Protein AF-0000000086186899 (afdb_homodimer)

Sequence (308 aa):
MRVHIGGDHAAYEMQRALVDWLAQQGHEVIDHGPKEYDEQDDYPVYVLRAAEGVAGDPGSLGIVLGGSGNGEQIAANKVKGIRAALCYTDELAQLAREHNDAQVISIGARFNTVDQAKAIVETFLNTPFSGIERHSRRVAMVTAYEQEGTLPTAMRVHIGGDHAAYEMQRALVDWLAQQGHEVIDHGPKEYDEQDDYPVYVLRAAEGVAGDPGSLGIVLGGSGNGEQIAANKVKGIRAALCYTDELAQLAREHNDAQVISIGARFNTVDQAKAIVETFLNTPFSGIERHSRRVAMVTAYEQEGTLPTA

InterPro domains:
  IPR003500 Sugar-phosphate isomerase, RpiB/LacA/LacB family [PF02502] (3-141)
  IPR003500 Sugar-phosphate isomerase, RpiB/LacA/LacB family [PIRSF005384] (1-148)
  IPR003500 Sugar-phosphate isomerase, RpiB/LacA/LacB family [PTHR30345] (2-131)
  IPR003500 Sugar-phosphate isomerase, RpiB/LacA/LacB family [TIGR00689] (3-148)
  IPR011860 Ribose 5-phosphate isomerase B, Actinobacteria-type [TIGR02133] (1-147)
  IPR036569 Sugar-phosphate isomerase, RpiB/LacA/LacB superfamily [G3DSA:3.40.1400.10] (1-154)
  IPR036569 Sugar-phosphate isomerase, RpiB/LacA/LacB superfamily [SSF89623] (1-151)

Nearest PDB structures (foldseek):
  2bes-assembly2_C  TM=9.730E-01  e=7.869E-22  Mycobacterium tuberculosis H37Rv
  3k7p-assembly1_A  TM=9.332E-01  e=1.035E-15  Trypanosoma cruzi strain CL Brener
  6fxs-assembly1_A  TM=9.306E-01  e=1.502E-15  Trypanosoma brucei brucei TREU927
  3k7o-assembly1_B-2  TM=9.364E-01  e=3.581E-15  Trypanosoma cruzi strain CL Brener
  6fxw-assembly1_A  TM=9.308E-01  e=2.972E-15  Leishmania infantum

Structure (mmCIF, N/CA/C/O backbone):
data_AF-0000000086186899-model_v1
#
loop_
_entity.id
_entity.type
_entity.pdbx_description
1 polymer 'Ribose-5-phosphate isomerase B'
#
loop_
_atom_site.group_PDB
_atom_site.id
_atom_site.type_symbol
_atom_site.label_atom_id
_atom_site.label_alt_id
_atom_site.label_comp_id
_atom_site.label_asym_id
_atom_site.label_entity_id
_atom_site.label_seq_id
_atom_site.pdbx_PDB_ins_code
_atom_site.Cartn_x
_atom_site.Cartn_y
_atom_site.Cartn_z
_atom_site.occupancy
_atom_site.B_iso_or_equiv
_atom_site.auth_seq_id
_atom_site.auth_comp_id
_atom_site.auth_asym_id
_atom_site.auth_atom_id
_atom_site.pdbx_PDB_model_num
ATOM 1 N N . MET A 1 1 ? 14.609 -17.312 -10.242 1 96.06 1 MET A N 1
ATOM 2 C CA . MET A 1 1 ? 14.398 -17.297 -8.797 1 96.06 1 MET A CA 1
ATOM 3 C C . MET A 1 1 ? 13.008 -17.828 -8.445 1 96.06 1 MET A C 1
ATOM 5 O O . MET A 1 1 ? 12.219 -18.141 -9.336 1 96.06 1 MET A O 1
ATOM 9 N N . ARG A 1 2 ? 12.68 -17.922 -7.172 1 98.75 2 ARG A N 1
ATOM 10 C CA . ARG A 1 2 ? 11.344 -18.344 -6.746 1 98.75 2 ARG A CA 1
ATOM 11 C C . ARG A 1 2 ? 10.422 -17.141 -6.594 1 98.75 2 ARG A C 1
ATOM 13 O O . ARG A 1 2 ? 10.836 -16.094 -6.07 1 98.75 2 ARG A O 1
ATOM 20 N N . VAL A 1 3 ? 9.211 -17.266 -7.109 1 98.94 3 VAL A N 1
ATOM 21 C CA . VAL A 1 3 ? 8.234 -16.188 -7.09 1 98.94 3 VAL A CA 1
ATOM 22 C C . VAL A 1 3 ? 6.898 -16.719 -6.559 1 98.94 3 VAL A C 1
ATOM 24 O O . VAL A 1 3 ? 6.324 -17.656 -7.121 1 98.94 3 VAL A O 1
ATOM 27 N N . HIS A 1 4 ? 6.438 -16.203 -5.461 1 98.94 4 HIS A N 1
ATOM 28 C CA . HIS A 1 4 ? 5.102 -16.484 -4.945 1 98.94 4 HIS A CA 1
ATOM 29 C C . HIS A 1 4 ? 4.07 -15.539 -5.555 1 98.94 4 HIS A C 1
ATOM 31 O O . HIS A 1 4 ? 4.285 -14.328 -5.609 1 98.94 4 HIS A O 1
ATOM 37 N N . ILE A 1 5 ? 2.943 -16.109 -6.047 1 98.94 5 ILE A N 1
ATOM 38 C CA . ILE A 1 5 ? 1.942 -15.273 -6.703 1 98.94 5 ILE A CA 1
ATOM 39 C C . ILE A 1 5 ? 0.555 -15.617 -6.168 1 98.94 5 ILE A C 1
ATOM 41 O O . ILE A 1 5 ? 0.243 -16.781 -5.934 1 98.94 5 ILE A O 1
ATOM 45 N N . GLY A 1 6 ? -0.236 -14.648 -5.785 1 98.75 6 GLY A N 1
ATOM 46 C CA . GLY A 1 6 ? -1.605 -14.828 -5.328 1 98.75 6 GLY A CA 1
ATOM 47 C C . GLY A 1 6 ? -2.535 -13.719 -5.785 1 98.75 6 GLY A C 1
ATOM 48 O O . GLY A 1 6 ? -2.125 -12.562 -5.883 1 98.75 6 GLY A O 1
ATOM 49 N N . GLY A 1 7 ? -3.811 -13.969 -6.059 1 98.19 7 GLY A N 1
ATOM 50 C CA . GLY A 1 7 ? -4.867 -13.055 -6.469 1 98.19 7 GLY A CA 1
ATOM 51 C C . GLY A 1 7 ? -6.227 -13.719 -6.559 1 98.19 7 GLY A C 1
ATOM 52 O O . GLY A 1 7 ? -6.328 -14.945 -6.551 1 98.19 7 GLY A O 1
ATOM 53 N N . ASP A 1 8 ? -7.184 -12.898 -6.637 1 97.19 8 ASP A N 1
ATOM 54 C CA . ASP A 1 8 ? -8.539 -13.453 -6.656 1 97.19 8 ASP A CA 1
ATOM 55 C C . ASP A 1 8 ? -9.141 -13.367 -8.055 1 97.19 8 ASP A C 1
ATOM 57 O O . ASP A 1 8 ? -8.414 -13.289 -9.047 1 97.19 8 ASP A O 1
ATOM 61 N N . HIS A 1 9 ? -10.453 -13.461 -8.172 1 98.12 9 HIS A N 1
ATOM 62 C CA . HIS A 1 9 ? -11.211 -13.523 -9.414 1 98.12 9 HIS A CA 1
ATOM 63 C C . HIS A 1 9 ? -10.984 -12.273 -10.266 1 98.12 9 HIS A C 1
ATOM 65 O O . HIS A 1 9 ? -11.008 -12.344 -11.492 1 98.12 9 HIS A O 1
ATOM 71 N N . ALA A 1 10 ? -10.805 -11.211 -9.602 1 97.94 10 ALA A N 1
ATOM 72 C CA . ALA A 1 10 ? -10.688 -9.953 -10.328 1 97.94 10 ALA A CA 1
ATOM 73 C C . ALA A 1 10 ? -9.445 -9.938 -11.211 1 97.94 10 ALA A C 1
ATOM 75 O O . ALA A 1 10 ? -9.375 -9.203 -12.195 1 97.94 10 ALA A O 1
ATOM 76 N N . ALA A 1 11 ? -8.438 -10.773 -10.836 1 98.56 11 ALA A N 1
ATOM 77 C CA . ALA A 1 11 ? -7.188 -10.797 -11.586 1 98.56 11 ALA A CA 1
ATOM 78 C C . ALA A 1 11 ? -6.875 -12.203 -12.078 1 98.56 11 ALA A C 1
ATOM 80 O O . ALA A 1 11 ? -5.711 -12.539 -12.32 1 98.56 11 ALA A O 1
ATOM 81 N N . TYR A 1 12 ? -7.875 -13.039 -12.172 1 98.56 12 TYR A N 1
ATOM 82 C CA . TYR A 1 12 ? -7.684 -14.453 -12.445 1 98.56 12 TYR A CA 1
ATOM 83 C C . TYR A 1 12 ? -6.934 -14.656 -13.758 1 98.56 12 TYR A C 1
ATOM 85 O O . TYR A 1 12 ? -5.922 -15.359 -13.805 1 98.56 12 TYR A O 1
ATOM 93 N N . GLU A 1 13 ? -7.379 -14.047 -14.828 1 98.25 13 GLU A N 1
ATOM 94 C CA . GLU A 1 13 ? -6.754 -14.219 -16.141 1 98.25 13 GLU A CA 1
ATOM 95 C C . GLU A 1 13 ? -5.324 -13.695 -16.141 1 98.25 13 GLU A C 1
ATOM 97 O O . GLU A 1 13 ? -4.426 -14.32 -16.719 1 98.25 13 GLU A O 1
ATOM 102 N N . MET A 1 14 ? -5.102 -12.578 -15.555 1 98.75 14 MET A N 1
ATOM 103 C CA . MET A 1 14 ? -3.762 -12.008 -15.461 1 98.75 14 MET A CA 1
ATOM 104 C C . MET A 1 14 ? -2.832 -12.914 -14.664 1 98.75 14 MET A C 1
ATOM 106 O O . MET A 1 14 ? -1.675 -13.109 -15.039 1 98.75 14 MET A O 1
ATOM 110 N N . GLN A 1 15 ? -3.354 -13.453 -13.578 1 98.75 15 GLN A N 1
ATOM 111 C CA . GLN A 1 15 ? -2.553 -14.359 -12.758 1 98.75 15 GLN A CA 1
ATOM 112 C C . GLN A 1 15 ? -2.129 -15.594 -13.555 1 98.75 15 GLN A C 1
ATOM 114 O O . GLN A 1 15 ? -0.966 -16 -13.508 1 98.75 15 GLN A O 1
ATOM 119 N N . ARG A 1 16 ? -3.07 -16.141 -14.281 1 98.62 16 ARG A N 1
ATOM 120 C CA . ARG A 1 16 ? -2.74 -17.297 -15.109 1 98.62 16 ARG A CA 1
ATOM 121 C C . ARG A 1 16 ? -1.66 -16.953 -16.125 1 98.62 16 ARG A C 1
ATOM 123 O O . ARG A 1 16 ? -0.695 -17.703 -16.297 1 98.62 16 ARG A O 1
ATOM 130 N N . ALA A 1 17 ? -1.838 -15.844 -16.766 1 98.81 17 ALA A N 1
ATOM 131 C CA . ALA A 1 17 ? -0.883 -15.406 -17.766 1 98.81 17 ALA A CA 1
ATOM 132 C C . ALA A 1 17 ? 0.498 -15.18 -17.172 1 98.81 17 ALA A C 1
ATOM 134 O O . ALA A 1 17 ? 1.513 -15.555 -17.75 1 98.81 17 ALA A O 1
ATOM 135 N N . LEU A 1 18 ? 0.562 -14.562 -16.016 1 98.88 18 LEU A N 1
ATOM 136 C CA . LEU A 1 18 ? 1.834 -14.266 -15.359 1 98.88 18 LEU A CA 1
ATOM 137 C C . LEU A 1 18 ? 2.514 -15.555 -14.891 1 98.88 18 LEU A C 1
ATOM 139 O O . LEU A 1 18 ? 3.732 -15.688 -15 1 98.88 18 LEU A O 1
ATOM 143 N N . VAL A 1 19 ? 1.731 -16.453 -14.305 1 98.88 19 VAL A N 1
ATOM 144 C CA . VAL A 1 19 ? 2.285 -17.719 -13.852 1 98.88 19 VAL A CA 1
ATOM 145 C C . VAL A 1 19 ? 2.955 -18.438 -15.016 1 98.88 19 VAL A C 1
ATOM 147 O O . VAL A 1 19 ? 4.105 -18.875 -14.906 1 98.88 19 VAL A O 1
ATOM 150 N N . ASP A 1 20 ? 2.238 -18.5 -16.125 1 98.75 20 ASP A N 1
ATOM 151 C CA . ASP A 1 20 ? 2.777 -19.141 -17.312 1 98.75 20 ASP A CA 1
ATOM 152 C C . ASP A 1 20 ? 4.023 -18.422 -17.812 1 98.75 20 ASP A C 1
ATOM 154 O O . ASP A 1 20 ? 5.031 -19.062 -18.125 1 98.75 20 ASP A O 1
ATOM 158 N N . TRP A 1 21 ? 3.941 -17.156 -17.938 1 98.88 21 TRP A N 1
ATOM 159 C CA . TRP A 1 21 ? 5.027 -16.344 -18.469 1 98.88 21 TRP A CA 1
ATOM 160 C C . TRP A 1 21 ? 6.27 -16.438 -17.578 1 98.88 21 TRP A C 1
ATOM 162 O O . TRP A 1 21 ? 7.387 -16.578 -18.078 1 98.88 21 TRP A O 1
ATOM 172 N N . LEU A 1 22 ? 6.098 -16.344 -16.266 1 98.88 22 LEU A N 1
ATOM 173 C CA . LEU A 1 22 ? 7.211 -16.453 -15.328 1 98.88 22 LEU A CA 1
ATOM 174 C C . LEU A 1 22 ? 7.895 -17.812 -15.445 1 98.88 22 LEU A C 1
ATOM 176 O O . LEU A 1 22 ? 9.125 -17.906 -15.422 1 98.88 22 LEU A O 1
ATOM 180 N N . ALA A 1 23 ? 7.09 -18.844 -15.531 1 98.75 23 ALA A N 1
ATOM 181 C CA . ALA A 1 23 ? 7.652 -20.188 -15.719 1 98.75 23 ALA A CA 1
ATOM 182 C C . ALA A 1 23 ? 8.484 -20.266 -17 1 98.75 23 ALA A C 1
ATOM 184 O O . ALA A 1 23 ? 9.562 -20.859 -17 1 98.75 23 ALA A O 1
ATOM 185 N N . GLN A 1 24 ? 7.934 -19.703 -18.031 1 98.62 24 GLN A N 1
ATOM 186 C CA . GLN A 1 24 ? 8.641 -19.672 -19.297 1 98.62 24 GLN A CA 1
ATOM 187 C C . GLN A 1 24 ? 9.953 -18.922 -19.188 1 98.62 24 GLN A C 1
ATOM 189 O O . GLN A 1 24 ? 10.922 -19.234 -19.891 1 98.62 24 GLN A O 1
ATOM 194 N N . GLN A 1 25 ? 9.969 -17.922 -18.328 1 98.38 25 GLN A N 1
ATOM 195 C CA . GLN A 1 25 ? 11.18 -17.141 -18.109 1 98.38 25 GLN A CA 1
ATOM 196 C C . GLN A 1 25 ? 12.172 -17.891 -17.234 1 98.38 25 GLN A C 1
ATOM 198 O O . GLN A 1 25 ? 13.273 -17.391 -16.969 1 98.38 25 GLN A O 1
ATOM 203 N N . GLY A 1 26 ? 11.789 -19.047 -16.672 1 98.5 26 GLY A N 1
ATOM 204 C CA . GLY A 1 26 ? 12.703 -19.891 -15.922 1 98.5 26 GLY A CA 1
ATOM 205 C C . GLY A 1 26 ? 12.57 -19.719 -14.422 1 98.5 26 GLY A C 1
ATOM 206 O O . GLY A 1 26 ? 13.414 -20.219 -13.664 1 98.5 26 GLY A O 1
ATOM 207 N N . HIS A 1 27 ? 11.547 -19.031 -13.969 1 98.81 27 HIS A N 1
ATOM 208 C CA . HIS A 1 27 ? 11.312 -18.875 -12.539 1 98.81 27 HIS A CA 1
ATOM 209 C C . HIS A 1 27 ? 10.562 -20.062 -11.969 1 98.81 27 HIS A C 1
ATOM 211 O O . HIS A 1 27 ? 9.82 -20.734 -12.688 1 98.81 27 HIS A O 1
ATOM 217 N N . GLU A 1 28 ? 10.852 -20.406 -10.695 1 98.81 28 GLU A N 1
ATOM 218 C CA . GLU A 1 28 ? 9.984 -21.312 -9.938 1 98.81 28 GLU A CA 1
ATOM 219 C C . GLU A 1 28 ? 8.797 -20.562 -9.344 1 98.81 28 GLU A C 1
ATOM 221 O O . GLU A 1 28 ? 8.953 -19.781 -8.406 1 98.81 28 GLU A O 1
ATOM 226 N N . VAL A 1 29 ? 7.656 -20.844 -9.867 1 98.88 29 VAL A N 1
ATOM 227 C CA . VAL A 1 29 ? 6.48 -20.078 -9.461 1 98.88 29 VAL A CA 1
ATOM 228 C C . VAL A 1 29 ? 5.656 -20.891 -8.469 1 98.88 29 VAL A C 1
ATOM 230 O O . VAL A 1 29 ? 5.316 -22.047 -8.727 1 98.88 29 VAL A O 1
ATOM 233 N N . ILE A 1 30 ? 5.418 -20.375 -7.305 1 98.88 30 ILE A N 1
ATOM 234 C CA . ILE A 1 30 ? 4.473 -20.938 -6.34 1 98.88 30 ILE A CA 1
ATOM 235 C C . ILE A 1 30 ? 3.15 -20.172 -6.414 1 98.88 30 ILE A C 1
ATOM 237 O O . ILE A 1 30 ? 3.055 -19.047 -5.953 1 98.88 30 ILE A O 1
ATOM 241 N N . ASP A 1 31 ? 2.193 -20.859 -6.996 1 98.69 31 ASP A N 1
ATOM 242 C CA . ASP A 1 31 ? 0.892 -20.25 -7.266 1 98.69 31 ASP A CA 1
ATOM 243 C C . ASP A 1 31 ? -0.076 -20.5 -6.109 1 98.69 31 ASP A C 1
ATOM 245 O O . ASP A 1 31 ? -0.507 -21.625 -5.879 1 98.69 31 ASP A O 1
ATOM 249 N N . HIS A 1 32 ? -0.441 -19.438 -5.441 1 98.69 32 HIS A N 1
ATOM 250 C CA . HIS A 1 32 ? -1.35 -19.516 -4.301 1 98.69 32 HIS A CA 1
ATOM 251 C C . HIS A 1 32 ? -2.773 -19.156 -4.707 1 98.69 32 HIS A C 1
ATOM 253 O O . HIS A 1 32 ? -3.652 -19.016 -3.852 1 98.69 32 HIS A O 1
ATOM 259 N N . GLY A 1 33 ? -2.992 -18.797 -5.957 1 97.94 33 GLY A N 1
ATOM 260 C CA . GLY A 1 33 ? -4.305 -18.391 -6.426 1 97.94 33 GLY A CA 1
ATOM 261 C C . GLY A 1 33 ? -5.289 -19.531 -6.547 1 97.94 33 GLY A C 1
ATOM 262 O O . GLY A 1 33 ? -4.941 -20.688 -6.289 1 97.94 33 GLY A O 1
ATOM 263 N N . PRO A 1 34 ? -6.516 -19.172 -6.84 1 97.5 34 PRO A N 1
ATOM 264 C CA . PRO A 1 34 ? -7.531 -20.219 -7.004 1 97.5 34 PRO A CA 1
ATOM 265 C C . PRO A 1 34 ? -7.258 -21.125 -8.203 1 97.5 34 PRO A C 1
ATOM 267 O O . PRO A 1 34 ? -6.707 -20.672 -9.211 1 97.5 34 PRO A O 1
ATOM 270 N N . LYS A 1 35 ? -7.73 -22.344 -8.125 1 95.19 35 LYS A N 1
ATOM 271 C CA . LYS A 1 35 ? -7.531 -23.312 -9.195 1 95.19 35 LYS A CA 1
ATOM 272 C C . LYS A 1 35 ? -8.492 -23.062 -10.352 1 95.19 35 LYS A C 1
ATOM 274 O O . LYS A 1 35 ? -8.188 -23.375 -11.5 1 95.19 35 LYS A O 1
ATOM 279 N N . GLU A 1 36 ? -9.648 -22.562 -9.984 1 97.19 36 GLU A N 1
ATOM 280 C CA . GLU A 1 36 ? -10.664 -22.234 -10.977 1 97.19 36 GLU A CA 1
ATOM 281 C C . GLU A 1 36 ? -11.266 -20.859 -10.719 1 97.19 36 GLU A C 1
ATOM 283 O O . GLU A 1 36 ? -11.219 -20.359 -9.602 1 97.19 36 GLU A O 1
ATOM 288 N N . TYR A 1 37 ? -11.789 -20.312 -11.836 1 97.94 37 TYR A N 1
ATOM 289 C CA . TYR A 1 37 ? -12.445 -19.016 -11.711 1 97.94 37 TYR A CA 1
ATOM 290 C C . TYR A 1 37 ? -13.703 -19.109 -10.852 1 97.94 37 TYR A C 1
ATOM 292 O O . TYR A 1 37 ? -14.539 -19.984 -11.078 1 97.94 37 TYR A O 1
ATOM 300 N N . ASP A 1 38 ? -13.797 -18.328 -9.812 1 97.69 38 ASP A N 1
ATOM 301 C CA . ASP A 1 38 ? -14.977 -18.109 -8.977 1 97.69 38 ASP A CA 1
ATOM 302 C C . ASP A 1 38 ? -15.188 -16.625 -8.695 1 97.69 38 ASP A C 1
ATOM 304 O O . ASP A 1 38 ? -14.422 -16.016 -7.945 1 97.69 38 ASP A O 1
ATOM 308 N N . GLU A 1 39 ? -16.219 -16.078 -9.242 1 96.88 39 GLU A N 1
ATOM 309 C CA . GLU A 1 39 ? -16.453 -14.633 -9.156 1 96.88 39 GLU A CA 1
ATOM 310 C C . GLU A 1 39 ? -16.734 -14.203 -7.719 1 96.88 39 GLU A C 1
ATOM 312 O O . GLU A 1 39 ? -16.734 -13.008 -7.414 1 96.88 39 GLU A O 1
ATOM 317 N N . GLN A 1 40 ? -16.906 -15.172 -6.824 1 96 40 GLN A N 1
ATOM 318 C CA . GLN A 1 40 ? -17.281 -14.852 -5.449 1 96 40 GLN A CA 1
ATOM 319 C C . GLN A 1 40 ? -16.094 -15.039 -4.5 1 96 40 GLN A C 1
ATOM 321 O O . GLN A 1 40 ? -16.234 -14.82 -3.293 1 96 40 GLN A O 1
ATOM 326 N N . ASP A 1 41 ? -14.969 -15.438 -5.008 1 97.75 41 ASP A N 1
ATOM 327 C CA . ASP A 1 41 ? -13.844 -15.695 -4.109 1 97.75 41 ASP A CA 1
ATOM 328 C C . ASP A 1 41 ? -13.312 -14.398 -3.512 1 97.75 41 ASP A C 1
ATOM 330 O O . ASP A 1 41 ? -13.742 -13.305 -3.891 1 97.75 41 ASP A O 1
ATOM 334 N N . ASP A 1 42 ? -12.477 -14.539 -2.451 1 98.19 42 ASP A N 1
ATOM 335 C CA . ASP A 1 42 ? -11.969 -13.414 -1.677 1 98.19 42 ASP A CA 1
ATOM 336 C C . ASP A 1 42 ? -10.445 -13.336 -1.752 1 98.19 42 ASP A C 1
ATOM 338 O O . ASP A 1 42 ? -9.75 -14.297 -1.41 1 98.19 42 ASP A O 1
ATOM 342 N N . TYR A 1 43 ? -9.914 -12.18 -2.09 1 98.56 43 TYR A N 1
ATOM 343 C CA . TYR A 1 43 ? -8.484 -12.047 -2.35 1 98.56 43 TYR A CA 1
ATOM 344 C C . TYR A 1 43 ? -7.672 -12.367 -1.1 1 98.56 43 TYR A C 1
ATOM 346 O O . TYR A 1 43 ? -6.562 -12.898 -1.192 1 98.56 43 TYR A O 1
ATOM 354 N N . PRO A 1 44 ? -8.172 -12.102 0.165 1 98.81 44 PRO A N 1
ATOM 355 C CA . PRO A 1 44 ? -7.293 -12.344 1.312 1 98.81 44 PRO A CA 1
ATOM 356 C C . PRO A 1 44 ? -6.887 -13.805 1.443 1 98.81 44 PRO A C 1
ATOM 358 O O . PRO A 1 44 ? -5.801 -14.109 1.947 1 98.81 44 PRO A O 1
ATOM 361 N N . VAL A 1 45 ? -7.715 -14.727 0.956 1 98.75 45 VAL A N 1
ATOM 362 C CA . VAL A 1 45 ? -7.434 -16.156 1.018 1 98.75 45 VAL A CA 1
ATOM 363 C C . VAL A 1 45 ? -6.117 -16.453 0.308 1 98.75 45 VAL A C 1
ATOM 365 O O . VAL A 1 45 ? -5.273 -17.188 0.832 1 98.75 45 VAL A O 1
ATOM 368 N N . TYR A 1 46 ? -5.867 -15.82 -0.767 1 98.75 46 TYR A N 1
ATOM 369 C CA . TYR A 1 46 ? -4.75 -16.172 -1.64 1 98.75 46 TYR A CA 1
ATOM 370 C C . TYR A 1 46 ? -3.574 -15.219 -1.419 1 98.75 46 TYR A C 1
ATOM 372 O O . TYR A 1 46 ? -2.42 -15.656 -1.397 1 98.75 46 TYR A O 1
ATOM 380 N N . VAL A 1 47 ? -3.896 -13.977 -1.24 1 98.88 47 VAL A N 1
ATOM 381 C CA . VAL A 1 47 ? -2.889 -12.922 -1.137 1 98.88 47 VAL A CA 1
ATOM 382 C C . VAL A 1 47 ? -2.086 -13.102 0.151 1 98.88 47 VAL A C 1
ATOM 384 O O . VAL A 1 47 ? -0.861 -12.969 0.151 1 98.88 47 VAL A O 1
ATOM 387 N N . LEU A 1 48 ? -2.777 -13.414 1.26 1 98.94 48 LEU A N 1
ATOM 388 C CA . LEU A 1 48 ? -2.082 -13.609 2.527 1 98.94 48 LEU A CA 1
ATOM 389 C C . LEU A 1 48 ? -1.144 -14.805 2.453 1 98.94 48 LEU A C 1
ATOM 391 O O . LEU A 1 48 ? -0.026 -14.758 2.971 1 98.94 48 LEU A O 1
ATOM 395 N N . ARG A 1 49 ? -1.54 -15.859 1.743 1 98.88 49 ARG A N 1
ATOM 396 C CA . ARG A 1 49 ? -0.708 -17.047 1.6 1 98.88 49 ARG A CA 1
ATOM 397 C C . ARG A 1 49 ? 0.509 -16.766 0.725 1 98.88 49 ARG A C 1
ATOM 399 O O . ARG A 1 49 ? 1.605 -17.25 0.998 1 98.88 49 ARG A O 1
ATOM 406 N N . ALA A 1 50 ? 0.296 -15.984 -0.314 1 98.94 50 ALA A N 1
ATOM 407 C CA . ALA A 1 50 ? 1.431 -15.594 -1.146 1 98.94 50 ALA A CA 1
ATOM 408 C C . ALA A 1 50 ? 2.445 -14.781 -0.345 1 98.94 50 ALA A C 1
ATOM 410 O O . ALA A 1 50 ? 3.648 -15.047 -0.41 1 98.94 50 ALA A O 1
ATOM 411 N N . ALA A 1 51 ? 1.973 -13.781 0.409 1 98.94 51 ALA A N 1
ATOM 412 C CA . ALA A 1 51 ? 2.846 -12.93 1.215 1 98.94 51 ALA A CA 1
ATOM 413 C C . ALA A 1 51 ? 3.545 -13.734 2.305 1 98.94 51 ALA A C 1
ATOM 415 O O . ALA A 1 51 ? 4.734 -13.547 2.559 1 98.94 51 ALA A O 1
ATOM 416 N N . GLU A 1 52 ? 2.814 -14.68 2.939 1 98.88 52 GLU A N 1
ATOM 417 C CA . GLU A 1 52 ? 3.439 -15.578 3.912 1 98.88 52 GLU A CA 1
ATOM 418 C C . GLU A 1 52 ? 4.504 -16.453 3.254 1 98.88 52 GLU A C 1
ATOM 420 O O . GLU A 1 52 ? 5.527 -16.766 3.867 1 98.88 52 GLU A O 1
ATOM 425 N N . GLY A 1 53 ? 4.121 -16.922 2.07 1 98.88 53 GLY A N 1
ATOM 426 C CA . GLY A 1 53 ? 5.105 -17.672 1.319 1 98.88 53 GLY A CA 1
ATOM 427 C C . GLY A 1 53 ? 6.43 -16.953 1.161 1 98.88 53 GLY A C 1
ATOM 428 O O . GLY A 1 53 ? 7.492 -17.531 1.396 1 98.88 53 GLY A O 1
ATOM 429 N N . VAL A 1 54 ? 6.395 -15.727 0.793 1 98.94 54 VAL A N 1
ATOM 430 C CA . VAL A 1 54 ? 7.594 -14.906 0.635 1 98.94 54 VAL A CA 1
ATOM 431 C C . VAL A 1 54 ? 8.289 -14.742 1.984 1 98.94 54 VAL A C 1
ATOM 433 O O . VAL A 1 54 ? 9.508 -14.875 2.08 1 98.94 54 VAL A O 1
ATOM 436 N N . ALA A 1 55 ? 7.527 -14.43 3.047 1 98.69 55 ALA A N 1
ATOM 437 C CA . ALA A 1 55 ? 8.086 -14.227 4.379 1 98.69 55 ALA A CA 1
ATOM 438 C C . ALA A 1 55 ? 8.852 -15.469 4.848 1 98.69 55 ALA A C 1
ATOM 440 O O . ALA A 1 55 ? 9.875 -15.352 5.52 1 98.69 55 ALA A O 1
ATOM 441 N N . GLY A 1 56 ? 8.344 -16.625 4.512 1 98.56 56 GLY A N 1
ATOM 442 C CA . GLY A 1 56 ? 8.93 -17.875 4.953 1 98.56 56 GLY A CA 1
ATOM 443 C C . GLY A 1 56 ? 9.992 -18.406 4.012 1 98.56 56 GLY A C 1
ATOM 444 O O . GLY A 1 56 ? 10.586 -19.453 4.262 1 98.56 56 GLY A O 1
ATOM 445 N N . ASP A 1 57 ? 10.258 -17.672 2.908 1 98.31 57 ASP A N 1
ATOM 446 C CA . ASP A 1 57 ? 11.203 -18.094 1.872 1 98.31 57 ASP A CA 1
ATOM 447 C C . ASP A 1 57 ? 12.156 -16.953 1.508 1 98.31 57 ASP A C 1
ATOM 449 O O . ASP A 1 57 ? 12.07 -16.391 0.418 1 98.31 57 ASP A O 1
ATOM 453 N N . PRO A 1 58 ? 13.117 -16.688 2.479 1 96.19 58 PRO A N 1
ATOM 454 C CA . PRO A 1 58 ? 14.039 -15.57 2.221 1 96.19 58 PRO A CA 1
ATOM 455 C C . PRO A 1 58 ? 14.727 -15.68 0.864 1 96.19 58 PRO A C 1
ATOM 457 O O . PRO A 1 58 ? 15.219 -16.75 0.501 1 96.19 58 PRO A O 1
ATOM 460 N N . GLY A 1 59 ? 14.758 -14.648 0.093 1 96.56 59 GLY A N 1
ATOM 461 C CA . GLY A 1 59 ? 15.344 -14.617 -1.238 1 96.56 59 GLY A CA 1
ATOM 462 C C . GLY A 1 59 ? 14.305 -14.68 -2.346 1 96.56 59 GLY A C 1
ATOM 463 O O . GLY A 1 59 ? 14.609 -14.375 -3.502 1 96.56 59 GLY A O 1
ATOM 464 N N . SER A 1 60 ? 13.109 -15.172 -1.992 1 98.81 60 SER A N 1
ATOM 465 C CA . SER A 1 60 ? 12.023 -15.156 -2.961 1 98.81 60 SER A CA 1
ATOM 466 C C . SER A 1 60 ? 11.391 -13.773 -3.066 1 98.81 60 SER A C 1
ATOM 468 O O . SER A 1 60 ? 11.672 -12.891 -2.252 1 98.81 60 SER A O 1
ATOM 470 N N . LEU A 1 61 ? 10.609 -13.523 -4.117 1 98.94 61 LEU A N 1
ATOM 471 C CA . LEU A 1 61 ? 9.797 -12.328 -4.297 1 98.94 61 LEU A CA 1
ATOM 472 C C . LEU A 1 61 ? 8.336 -12.695 -4.551 1 98.94 61 LEU A C 1
ATOM 474 O O . LEU A 1 61 ? 8.016 -13.867 -4.766 1 98.94 61 LEU A O 1
ATOM 478 N N . GLY A 1 62 ? 7.5 -11.773 -4.434 1 98.94 62 GLY A N 1
ATOM 479 C CA . GLY A 1 62 ? 6.082 -12.086 -4.539 1 98.94 62 GLY A CA 1
ATOM 480 C C . GLY A 1 62 ? 5.316 -11.102 -5.402 1 98.94 62 GLY A C 1
ATOM 481 O O . GLY A 1 62 ? 5.734 -9.945 -5.559 1 98.94 62 GLY A O 1
ATOM 482 N N . ILE A 1 63 ? 4.234 -11.555 -5.973 1 99 63 ILE A N 1
ATOM 483 C CA . ILE A 1 63 ? 3.289 -10.766 -6.758 1 99 63 ILE A CA 1
ATOM 484 C C . ILE A 1 63 ? 1.865 -11.047 -6.277 1 99 63 ILE A C 1
ATOM 486 O O . ILE A 1 63 ? 1.421 -12.195 -6.258 1 99 63 ILE A O 1
ATOM 490 N N . VAL A 1 64 ? 1.18 -10.039 -5.84 1 99 64 VAL A N 1
ATOM 491 C CA . VAL A 1 64 ? -0.226 -10.188 -5.477 1 99 64 VAL A CA 1
ATOM 492 C C . VAL A 1 64 ? -1.09 -9.336 -6.402 1 99 64 VAL A C 1
ATOM 494 O O . VAL A 1 64 ? -0.664 -8.266 -6.852 1 99 64 VAL A O 1
ATOM 497 N N . LEU A 1 65 ? -2.297 -9.852 -6.742 1 98.88 65 LEU A N 1
ATOM 498 C CA . LEU A 1 65 ? -3.119 -9.266 -7.789 1 98.88 65 LEU A CA 1
ATOM 499 C C . LEU A 1 65 ? -4.574 -9.156 -7.344 1 98.88 65 LEU A C 1
ATOM 501 O O . LEU A 1 65 ? -5.086 -10.047 -6.664 1 98.88 65 LEU A O 1
ATOM 505 N N . GLY A 1 66 ? -5.191 -8.164 -7.723 1 98.38 66 GLY A N 1
ATOM 506 C CA . GLY A 1 66 ? -6.613 -7.93 -7.535 1 98.38 66 GLY A CA 1
ATOM 507 C C . GLY A 1 66 ? -7.188 -6.934 -8.523 1 98.38 66 GLY A C 1
ATOM 508 O O . GLY A 1 66 ? -6.68 -6.789 -9.633 1 98.38 66 GLY A O 1
ATOM 509 N N . GLY A 1 67 ? -8.352 -6.383 -8.242 1 98.12 67 GLY A N 1
ATOM 510 C CA . GLY A 1 67 ? -8.922 -5.375 -9.125 1 98.12 67 GLY A CA 1
ATOM 511 C C . GLY A 1 67 ? -8.094 -4.105 -9.195 1 98.12 67 GLY A C 1
ATOM 512 O O . GLY A 1 67 ? -7.422 -3.855 -10.203 1 98.12 67 GLY A O 1
ATOM 513 N N . SER A 1 68 ? -8.031 -3.375 -8.125 1 98.31 68 SER A N 1
ATOM 514 C CA . SER A 1 68 ? -7.199 -2.18 -8.086 1 98.31 68 SER A CA 1
ATOM 515 C C . SER A 1 68 ? -5.805 -2.496 -7.551 1 98.31 68 SER A C 1
ATOM 517 O O . SER A 1 68 ? -4.867 -1.716 -7.742 1 98.31 68 SER A O 1
ATOM 519 N N . GLY A 1 69 ? -5.672 -3.547 -6.816 1 98.69 69 GLY A N 1
ATOM 520 C CA . GLY A 1 69 ? -4.406 -3.922 -6.215 1 98.69 69 GLY A CA 1
ATOM 521 C C . GLY A 1 69 ? -4.227 -3.371 -4.812 1 98.69 69 GLY A C 1
ATOM 522 O O . GLY A 1 69 ? -3.328 -3.795 -4.082 1 98.69 69 GLY A O 1
ATOM 523 N N . ASN A 1 70 ? -5.082 -2.443 -4.363 1 98.94 70 ASN A N 1
ATOM 524 C CA . ASN A 1 70 ? -4.902 -1.834 -3.051 1 98.94 70 ASN A CA 1
ATOM 525 C C . ASN A 1 70 ? -5.277 -2.799 -1.929 1 98.94 70 ASN A C 1
ATOM 527 O O . ASN A 1 70 ? -4.555 -2.914 -0.938 1 98.94 70 ASN A O 1
ATOM 531 N N . GLY A 1 71 ? -6.477 -3.52 -2.084 1 98.94 71 GLY A N 1
ATOM 532 C CA . GLY A 1 71 ? -6.773 -4.531 -1.08 1 98.94 71 GLY A CA 1
ATOM 533 C C . GLY A 1 71 ? -5.641 -5.523 -0.882 1 98.94 71 GLY A C 1
ATOM 534 O O . GLY A 1 71 ? -5.312 -5.879 0.251 1 98.94 71 GLY A O 1
ATOM 535 N N . GLU A 1 72 ? -5.016 -5.879 -1.979 1 98.94 72 GLU A N 1
ATOM 536 C CA . GLU A 1 72 ? -3.959 -6.887 -1.982 1 98.94 72 GLU A CA 1
ATOM 537 C C . GLU A 1 72 ? -2.701 -6.367 -1.29 1 98.94 72 GLU A C 1
ATOM 539 O O . GLU A 1 72 ? -2.111 -7.06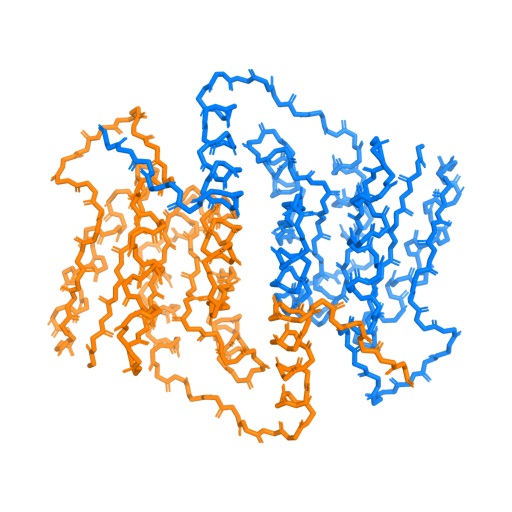6 -0.461 1 98.94 72 GLU A O 1
ATOM 544 N N . GLN A 1 73 ? -2.242 -5.125 -1.643 1 98.94 73 GLN A N 1
ATOM 545 C CA . GLN A 1 73 ? -1.044 -4.637 -0.97 1 98.94 73 GLN A CA 1
ATOM 546 C C . GLN A 1 73 ? -1.313 -4.371 0.508 1 98.94 73 GLN A C 1
ATOM 548 O O . GLN A 1 73 ? -0.432 -4.559 1.35 1 98.94 73 GLN A O 1
ATOM 553 N N . ILE A 1 74 ? -2.541 -3.895 0.92 1 99 74 ILE A N 1
ATOM 554 C CA . ILE A 1 74 ? -2.895 -3.701 2.322 1 99 74 ILE A CA 1
ATOM 555 C C . ILE A 1 74 ? -2.771 -5.023 3.074 1 99 74 ILE A C 1
ATOM 557 O O . ILE A 1 74 ? -2.102 -5.098 4.109 1 99 74 ILE A O 1
ATOM 561 N N . ALA A 1 75 ? -3.4 -6.098 2.506 1 98.94 75 ALA A N 1
ATOM 562 C CA . ALA A 1 75 ? -3.369 -7.41 3.145 1 98.94 75 ALA A CA 1
ATOM 563 C C . ALA A 1 75 ? -1.938 -7.93 3.264 1 98.94 75 ALA A C 1
ATOM 565 O O . ALA A 1 75 ? -1.536 -8.422 4.32 1 98.94 75 ALA A O 1
ATOM 566 N N . ALA A 1 76 ? -1.183 -7.816 2.174 1 98.94 76 ALA A N 1
ATOM 567 C CA . ALA A 1 76 ? 0.192 -8.312 2.174 1 98.94 76 ALA A CA 1
ATOM 568 C C . ALA A 1 76 ? 1.031 -7.598 3.229 1 98.94 76 ALA A C 1
ATOM 570 O O . ALA A 1 76 ? 1.89 -8.211 3.867 1 98.94 76 ALA A O 1
ATOM 571 N N . ASN A 1 77 ? 0.821 -6.309 3.445 1 98.94 77 ASN A N 1
ATOM 572 C CA . ASN A 1 77 ? 1.611 -5.523 4.391 1 98.94 77 ASN A CA 1
ATOM 573 C C . ASN A 1 77 ? 1.24 -5.848 5.832 1 98.94 77 ASN A C 1
ATOM 575 O O . ASN A 1 77 ? 1.918 -5.41 6.766 1 98.94 77 ASN A O 1
ATOM 579 N N . LYS A 1 78 ? 0.142 -6.613 6.012 1 98.88 78 LYS A N 1
ATOM 580 C CA . LYS A 1 78 ? -0.173 -7.082 7.359 1 98.88 78 LYS A CA 1
ATOM 581 C C . LYS A 1 78 ? 0.681 -8.289 7.734 1 98.88 78 LYS A C 1
ATOM 583 O O . LYS A 1 78 ? 0.744 -8.672 8.906 1 98.88 78 LYS A O 1
ATOM 588 N N . VAL A 1 79 ? 1.275 -8.969 6.777 1 98.88 79 VAL A N 1
ATOM 589 C CA . VAL A 1 79 ? 2.16 -10.094 7.055 1 98.88 79 VAL A CA 1
ATOM 590 C C . VAL A 1 79 ? 3.494 -9.586 7.598 1 98.88 79 VAL A C 1
ATOM 592 O O . VAL A 1 79 ? 4.16 -8.766 6.953 1 98.88 79 VAL A O 1
ATOM 595 N N . LYS A 1 80 ? 3.883 -10.055 8.742 1 98 80 LYS A N 1
ATOM 596 C CA . LYS A 1 80 ? 5.102 -9.602 9.406 1 98 80 LYS A CA 1
ATOM 597 C C . LYS A 1 80 ? 6.316 -9.773 8.5 1 98 80 LYS A C 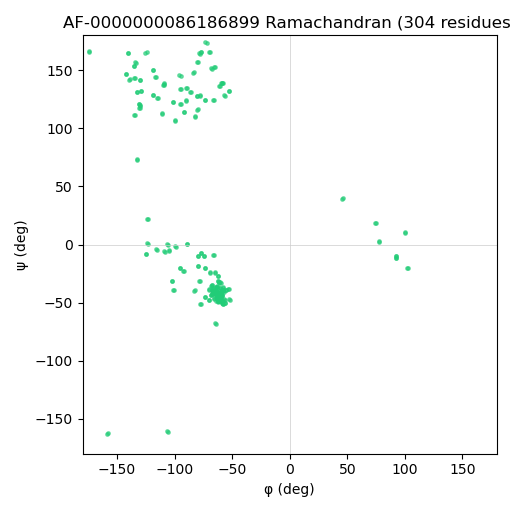1
ATOM 599 O O . LYS A 1 80 ? 6.52 -10.844 7.926 1 98 80 LYS A O 1
ATOM 604 N N . GLY A 1 81 ? 7.078 -8.68 8.344 1 98.19 81 GLY A N 1
ATOM 605 C CA . GLY A 1 81 ? 8.328 -8.727 7.598 1 98.19 81 GLY A CA 1
ATOM 606 C C . GLY A 1 81 ? 8.156 -8.375 6.133 1 98.19 81 GLY A C 1
ATOM 607 O O . GLY A 1 81 ? 9.133 -8.211 5.41 1 98.19 81 GLY A O 1
ATOM 608 N N . ILE A 1 82 ? 6.926 -8.273 5.66 1 98.88 82 ILE A N 1
ATOM 609 C CA . ILE A 1 82 ? 6.676 -8.039 4.242 1 98.88 82 ILE A CA 1
ATOM 610 C C . ILE A 1 82 ? 6.496 -6.543 3.99 1 98.88 82 ILE A C 1
ATOM 612 O O . ILE A 1 82 ? 5.824 -5.852 4.762 1 98.88 82 ILE A O 1
ATOM 616 N N . ARG A 1 83 ? 7.098 -6.02 3.031 1 98.94 83 ARG A N 1
ATOM 617 C CA . ARG A 1 83 ? 6.844 -4.727 2.404 1 98.94 83 ARG A CA 1
ATOM 618 C C . ARG A 1 83 ? 6.281 -4.902 0.997 1 98.94 83 ARG A C 1
ATOM 620 O O . ARG A 1 83 ? 6.965 -5.422 0.11 1 98.94 83 ARG A O 1
ATOM 627 N N . ALA A 1 84 ? 5.02 -4.516 0.81 1 99 84 ALA A N 1
ATOM 628 C CA . ALA A 1 84 ? 4.328 -4.672 -0.467 1 99 84 ALA A CA 1
ATOM 629 C C . ALA A 1 84 ? 3.994 -3.318 -1.083 1 99 84 ALA A C 1
ATOM 631 O O . ALA A 1 84 ? 3.412 -2.455 -0.421 1 99 84 ALA A O 1
ATOM 632 N N . ALA A 1 85 ? 4.391 -3.094 -2.293 1 98.94 85 ALA A N 1
ATOM 633 C CA . ALA A 1 85 ? 4.16 -1.845 -3.014 1 98.94 85 ALA A CA 1
ATOM 634 C C . ALA A 1 85 ? 3.131 -2.035 -4.125 1 98.94 85 ALA A C 1
ATOM 636 O O . ALA A 1 85 ? 3.137 -3.057 -4.816 1 98.94 85 ALA A O 1
ATOM 637 N N . LEU A 1 86 ? 2.24 -1.092 -4.285 1 98.94 86 LEU A N 1
ATOM 638 C CA . LEU A 1 86 ? 1.371 -1.062 -5.457 1 98.94 86 LEU A CA 1
ATOM 639 C C . LEU A 1 86 ? 2.096 -0.461 -6.656 1 98.94 86 LEU A C 1
ATOM 641 O O . LEU A 1 86 ? 2.629 0.647 -6.574 1 98.94 86 LEU A O 1
ATOM 645 N N . CYS A 1 87 ? 2.086 -1.179 -7.785 1 98.81 87 CYS A N 1
ATOM 646 C CA . CYS A 1 87 ? 2.838 -0.732 -8.953 1 98.81 87 CYS A CA 1
ATOM 647 C C . CYS A 1 87 ? 1.963 -0.745 -10.203 1 98.81 87 CYS A C 1
ATOM 649 O O . CYS A 1 87 ? 1.534 -1.808 -10.656 1 98.81 87 CYS A O 1
ATOM 651 N N . TYR A 1 88 ? 1.821 0.438 -10.773 1 98.19 88 TYR A N 1
ATOM 652 C CA . TYR A 1 88 ? 1.093 0.562 -12.031 1 98.19 88 TYR A CA 1
ATOM 653 C C . TYR A 1 88 ? 2.043 0.858 -13.188 1 98.19 88 TYR A C 1
ATOM 655 O O . TYR A 1 88 ? 1.623 0.925 -14.344 1 98.19 88 TYR A O 1
ATOM 663 N N . THR A 1 89 ? 3.273 1.079 -12.914 1 98.25 89 THR A N 1
ATOM 664 C CA . THR A 1 89 ? 4.281 1.353 -13.93 1 98.25 89 THR A CA 1
ATOM 665 C C . THR A 1 89 ? 5.594 0.653 -13.594 1 98.25 89 THR A C 1
ATOM 667 O O . THR A 1 89 ? 5.809 0.244 -12.453 1 98.25 89 THR A O 1
ATOM 670 N N . ASP A 1 90 ? 6.422 0.602 -14.609 1 98.62 90 ASP A N 1
ATOM 671 C CA . ASP A 1 90 ? 7.758 0.053 -14.391 1 98.62 90 ASP A CA 1
ATOM 672 C C . ASP A 1 90 ? 8.547 0.911 -13.406 1 98.62 90 ASP A C 1
ATOM 674 O O . ASP A 1 90 ? 9.328 0.388 -12.609 1 98.62 90 ASP A O 1
ATOM 678 N N . GLU A 1 91 ? 8.328 2.164 -13.5 1 98.62 91 GLU A N 1
ATOM 679 C CA . GLU A 1 91 ? 9.031 3.086 -12.617 1 98.62 91 GLU A CA 1
ATOM 680 C C . GLU A 1 91 ? 8.68 2.82 -11.148 1 98.62 91 GLU A C 1
ATOM 682 O O . GLU A 1 91 ? 9.57 2.789 -10.297 1 98.62 91 GLU A O 1
ATOM 687 N N . LEU A 1 92 ? 7.453 2.598 -10.859 1 98.69 92 LEU A N 1
ATOM 688 C CA . LEU A 1 92 ? 7.035 2.318 -9.484 1 98.69 92 LEU A CA 1
ATOM 689 C C . LEU A 1 92 ? 7.645 1.01 -8.992 1 98.69 92 LEU A C 1
ATOM 691 O O . LEU A 1 92 ? 8.031 0.904 -7.824 1 98.69 92 LEU A O 1
ATOM 695 N N . ALA A 1 93 ? 7.676 0.013 -9.906 1 98.88 93 ALA A N 1
ATOM 696 C CA . ALA A 1 93 ? 8.289 -1.262 -9.539 1 98.88 93 ALA A CA 1
ATOM 697 C C . ALA A 1 93 ? 9.766 -1.087 -9.211 1 98.88 93 ALA A C 1
ATOM 699 O O . ALA A 1 93 ? 10.266 -1.658 -8.242 1 98.88 93 ALA A O 1
ATOM 700 N N . GLN A 1 94 ? 10.43 -0.282 -10.047 1 98.88 94 GLN A N 1
ATOM 701 C CA . GLN A 1 94 ? 11.844 0 -9.812 1 98.88 94 GLN A CA 1
ATOM 702 C C . GLN A 1 94 ? 12.055 0.699 -8.477 1 98.88 94 GLN A C 1
ATOM 704 O O . GLN A 1 94 ? 12.93 0.313 -7.695 1 98.88 94 GLN A O 1
ATOM 709 N N . LEU A 1 95 ? 11.305 1.707 -8.195 1 98.81 95 LEU A N 1
ATOM 710 C CA . LEU A 1 95 ? 11.422 2.461 -6.953 1 98.81 95 LEU A CA 1
ATOM 711 C C . LEU A 1 95 ? 11.094 1.581 -5.754 1 98.81 95 LEU A C 1
ATOM 713 O O . LEU A 1 95 ? 11.734 1.693 -4.703 1 98.81 95 LEU A O 1
ATOM 717 N N . ALA A 1 96 ? 10.062 0.713 -5.902 1 98.88 96 ALA A N 1
ATOM 718 C CA . ALA A 1 96 ? 9.68 -0.191 -4.82 1 98.88 96 ALA A CA 1
ATOM 719 C C . ALA A 1 96 ? 10.867 -1.037 -4.367 1 98.88 96 ALA A C 1
ATOM 721 O O . ALA A 1 96 ? 11.047 -1.278 -3.172 1 98.88 96 ALA A O 1
ATOM 722 N N . ARG A 1 97 ? 11.648 -1.448 -5.328 1 98.88 97 ARG A N 1
ATOM 723 C CA . ARG A 1 97 ? 12.836 -2.236 -5.008 1 98.88 97 ARG A CA 1
ATOM 724 C C . ARG A 1 97 ? 13.961 -1.348 -4.477 1 98.88 97 ARG A C 1
ATOM 726 O O . ARG A 1 97 ? 14.43 -1.537 -3.355 1 98.88 97 ARG A O 1
ATOM 733 N N . GLU A 1 98 ? 14.266 -0.317 -5.188 1 98.88 98 GLU A N 1
ATOM 734 C CA . GLU A 1 98 ? 15.445 0.496 -4.902 1 98.88 98 GLU A CA 1
ATOM 735 C C . GLU A 1 98 ? 15.289 1.248 -3.582 1 98.88 98 GLU A C 1
ATOM 737 O O . GLU A 1 98 ? 16.25 1.408 -2.834 1 98.88 98 GLU A O 1
ATOM 742 N N . HIS A 1 99 ? 14.094 1.674 -3.309 1 98.69 99 HIS A N 1
ATOM 743 C CA . HIS A 1 99 ? 13.898 2.572 -2.176 1 98.69 99 HIS A CA 1
ATOM 744 C C . HIS A 1 99 ? 13.32 1.826 -0.975 1 98.69 99 HIS A C 1
ATOM 746 O O . HIS A 1 99 ? 13.633 2.156 0.172 1 98.69 99 HIS A O 1
ATOM 752 N N . ASN A 1 100 ? 12.492 0.76 -1.24 1 98.81 100 ASN A N 1
ATOM 753 C CA . ASN A 1 100 ? 11.727 0.18 -0.141 1 98.81 100 ASN A CA 1
ATOM 754 C C . ASN A 1 100 ? 12.156 -1.258 0.141 1 98.81 100 ASN A C 1
ATOM 756 O O . ASN A 1 100 ? 11.664 -1.882 1.083 1 98.81 100 ASN A O 1
ATOM 760 N N . ASP A 1 101 ? 13.094 -1.779 -0.73 1 98.75 101 ASP A N 1
ATOM 761 C CA . ASP A 1 101 ? 13.43 -3.197 -0.625 1 98.75 101 ASP A CA 1
ATOM 762 C C . ASP A 1 101 ? 12.164 -4.047 -0.505 1 98.75 101 ASP A C 1
ATOM 764 O O . ASP A 1 101 ? 12.109 -4.969 0.314 1 98.75 101 ASP A O 1
ATOM 768 N N . ALA A 1 102 ? 11.172 -3.623 -1.296 1 98.94 102 ALA A N 1
ATOM 769 C CA . ALA A 1 102 ? 9.914 -4.371 -1.286 1 98.94 102 ALA A CA 1
ATOM 770 C C . ALA A 1 102 ? 10.133 -5.812 -1.739 1 98.94 102 ALA A C 1
ATOM 772 O O . ALA A 1 102 ? 10.852 -6.062 -2.713 1 98.94 102 ALA A O 1
ATOM 773 N N . GLN A 1 103 ? 9.531 -6.734 -1.038 1 98.88 103 GLN A N 1
ATOM 774 C CA . GLN A 1 103 ? 9.617 -8.141 -1.409 1 98.88 103 GLN A CA 1
ATOM 775 C C . GLN A 1 103 ? 8.422 -8.562 -2.256 1 98.88 103 GLN A C 1
ATOM 777 O O . GLN A 1 103 ? 8.453 -9.602 -2.916 1 98.88 103 GLN A O 1
ATOM 782 N N . VAL A 1 104 ? 7.336 -7.781 -2.174 1 99 104 VAL A N 1
ATOM 783 C CA . VAL A 1 104 ? 6.09 -8.07 -2.877 1 99 104 VAL A CA 1
ATOM 784 C C . VAL A 1 104 ? 5.621 -6.832 -3.631 1 99 104 VAL A C 1
ATOM 786 O O . VAL A 1 104 ? 5.734 -5.711 -3.127 1 99 104 VAL A O 1
ATOM 789 N N . ILE A 1 105 ? 5.082 -7 -4.828 1 99 105 ILE A N 1
ATOM 790 C CA . ILE A 1 105 ? 4.352 -5.914 -5.48 1 99 105 ILE A CA 1
ATOM 791 C C . ILE A 1 105 ? 2.906 -6.34 -5.719 1 99 105 ILE A C 1
ATOM 793 O O . ILE A 1 105 ? 2.615 -7.531 -5.852 1 99 105 ILE A O 1
ATOM 797 N N . SER A 1 106 ? 2.096 -5.441 -5.703 1 99 106 SER A N 1
ATOM 798 C CA . SER A 1 106 ? 0.685 -5.602 -6.039 1 99 106 SER A CA 1
ATOM 799 C C . SER A 1 106 ? 0.352 -4.93 -7.367 1 99 106 SER A C 1
ATOM 801 O O . SER A 1 106 ? 0.843 -3.836 -7.656 1 99 106 SER A O 1
ATOM 803 N N . ILE A 1 107 ? -0.426 -5.566 -8.203 1 98.88 107 ILE A N 1
ATOM 804 C CA . ILE A 1 107 ? -0.856 -5.039 -9.492 1 98.88 107 ILE A CA 1
ATOM 805 C C . ILE A 1 107 ? -2.373 -5.164 -9.625 1 98.88 107 ILE A C 1
ATOM 807 O O . ILE A 1 107 ? -2.947 -6.203 -9.297 1 98.88 107 ILE A O 1
ATOM 811 N N . GLY A 1 108 ? -3.01 -4.109 -10.031 1 98.69 108 GLY A N 1
ATOM 812 C CA . GLY A 1 108 ? -4.441 -4.137 -10.289 1 98.69 108 GLY A CA 1
ATOM 813 C C . GLY A 1 108 ? -4.781 -4.508 -11.719 1 98.69 108 GLY A C 1
ATOM 814 O O . GLY A 1 108 ? -4.41 -3.799 -12.656 1 98.69 108 GLY A O 1
ATOM 815 N N . ALA A 1 109 ? -5.551 -5.504 -11.852 1 98.69 109 ALA A N 1
ATOM 816 C CA . ALA A 1 109 ? -5.887 -6.016 -13.18 1 98.69 109 ALA A CA 1
ATOM 817 C C . ALA A 1 109 ? -6.867 -5.09 -13.891 1 98.69 109 ALA A C 1
ATOM 819 O O . ALA A 1 109 ? -6.984 -5.125 -15.125 1 98.69 109 ALA A O 1
ATOM 820 N N . ARG A 1 110 ? -7.555 -4.27 -13.117 1 98 110 ARG A N 1
ATOM 821 C CA . ARG A 1 110 ? -8.492 -3.336 -13.742 1 98 110 ARG A CA 1
ATOM 822 C C . ARG A 1 110 ? -7.754 -2.125 -14.305 1 98 110 ARG A C 1
ATOM 824 O O . ARG A 1 110 ? -8.328 -1.347 -15.07 1 98 110 ARG A O 1
ATOM 831 N N . PHE A 1 111 ? -6.473 -1.968 -13.992 1 97.62 111 PHE A N 1
ATOM 832 C CA . PHE A 1 111 ? -5.742 -0.759 -14.359 1 97.62 111 PHE A CA 1
ATOM 833 C C . PHE A 1 111 ? -4.512 -1.102 -15.188 1 97.62 111 PHE A C 1
ATOM 835 O O . PHE A 1 111 ? -3.719 -0.22 -15.523 1 97.62 111 PHE A O 1
ATOM 842 N N . ASN A 1 112 ? -4.273 -2.314 -15.461 1 98.38 112 ASN A N 1
ATOM 843 C CA . ASN A 1 112 ? -3.135 -2.771 -16.25 1 98.38 112 ASN A CA 1
ATOM 844 C C . ASN A 1 112 ? -3.535 -3.889 -17.219 1 98.38 112 ASN A C 1
ATOM 846 O O . ASN A 1 112 ? -4.32 -4.77 -16.859 1 98.38 112 ASN A O 1
ATOM 850 N N . THR A 1 113 ? -2.936 -3.83 -18.406 1 98.62 113 THR A N 1
ATOM 851 C CA . THR A 1 113 ? -3.016 -4.988 -19.297 1 98.62 113 THR A CA 1
ATOM 852 C C . THR A 1 113 ? -2.051 -6.082 -18.844 1 98.62 113 THR A C 1
ATOM 854 O O . THR A 1 113 ? -1.156 -5.828 -18.031 1 98.62 113 THR A O 1
ATOM 857 N N . VAL A 1 114 ? -2.225 -7.27 -19.359 1 98.75 114 VAL A N 1
ATOM 858 C CA . VAL A 1 114 ? -1.331 -8.383 -19.062 1 98.75 114 VAL A CA 1
ATOM 859 C C . VAL A 1 114 ? 0.093 -8.031 -19.484 1 98.75 114 VAL A C 1
ATOM 861 O O . VAL A 1 114 ? 1.051 -8.32 -18.766 1 98.75 114 VAL A O 1
ATOM 864 N N . ASP A 1 115 ? 0.25 -7.367 -20.641 1 98.75 115 ASP A N 1
ATOM 865 C CA . ASP A 1 115 ? 1.579 -6.996 -21.125 1 98.75 115 ASP A CA 1
ATOM 866 C C . ASP A 1 115 ? 2.227 -5.965 -20.203 1 98.75 115 ASP A C 1
ATOM 868 O O . ASP A 1 115 ? 3.428 -6.031 -19.938 1 98.75 115 ASP A O 1
ATOM 872 N N . GLN A 1 116 ? 1.46 -5.012 -19.734 1 98.81 116 GLN A N 1
ATOM 873 C CA . GLN A 1 116 ? 1.974 -4.047 -18.781 1 98.81 116 GLN A CA 1
ATOM 874 C C . GLN A 1 116 ? 2.391 -4.738 -17.484 1 98.81 116 GLN A C 1
ATOM 876 O O . GLN A 1 116 ? 3.441 -4.426 -16.906 1 98.81 116 GLN A O 1
ATOM 881 N N . ALA A 1 117 ? 1.555 -5.668 -17.062 1 98.88 117 ALA A N 1
ATOM 882 C CA . ALA A 1 117 ? 1.86 -6.406 -15.844 1 98.88 117 ALA A CA 1
ATOM 883 C C . ALA A 1 117 ? 3.164 -7.184 -15.984 1 98.88 117 ALA A C 1
ATOM 885 O O . ALA A 1 117 ? 3.988 -7.203 -15.07 1 98.88 117 ALA A O 1
ATOM 886 N N . LYS A 1 118 ? 3.354 -7.809 -17.125 1 98.94 118 LYS A N 1
ATOM 887 C CA . LYS A 1 118 ? 4.594 -8.539 -17.359 1 98.94 118 LYS A CA 1
ATOM 888 C C . LYS A 1 118 ? 5.805 -7.613 -17.266 1 98.94 118 LYS A C 1
ATOM 890 O O . LYS A 1 118 ? 6.812 -7.965 -16.656 1 98.94 118 LYS A O 1
ATOM 895 N N . ALA A 1 119 ? 5.672 -6.438 -17.859 1 98.94 119 ALA A N 1
ATOM 896 C CA . ALA A 1 119 ? 6.77 -5.473 -17.844 1 98.94 119 ALA A CA 1
ATOM 897 C C . ALA A 1 119 ? 7.062 -5.012 -16.406 1 98.94 119 ALA A C 1
ATOM 899 O O . ALA A 1 119 ? 8.227 -4.902 -16.016 1 98.94 119 ALA A O 1
ATOM 900 N N . ILE A 1 120 ? 6.062 -4.762 -15.656 1 98.94 120 ILE A N 1
ATOM 901 C CA . ILE A 1 120 ? 6.191 -4.348 -14.266 1 98.94 120 ILE A CA 1
ATOM 902 C C . ILE A 1 120 ? 6.875 -5.445 -13.461 1 98.94 120 ILE A C 1
ATOM 904 O O . ILE A 1 120 ? 7.824 -5.184 -12.719 1 98.94 120 ILE A O 1
ATOM 908 N N . VAL A 1 121 ? 6.418 -6.676 -13.648 1 98.94 121 VAL A N 1
ATOM 909 C CA . VAL A 1 121 ? 6.957 -7.816 -12.914 1 98.94 121 VAL A CA 1
ATOM 910 C C . VAL A 1 121 ? 8.414 -8.039 -13.297 1 98.94 121 VAL A C 1
ATOM 912 O O . VAL A 1 121 ? 9.258 -8.281 -12.43 1 98.94 121 VAL A O 1
ATOM 915 N N . GLU A 1 122 ? 8.68 -7.93 -14.547 1 98.88 122 GLU A N 1
ATOM 916 C CA . GLU A 1 122 ? 10.062 -8.086 -15.008 1 98.88 122 GLU A CA 1
ATOM 917 C C . GLU A 1 122 ? 10.977 -7.062 -14.344 1 98.88 122 GLU A C 1
ATOM 919 O O . GLU A 1 122 ? 12.062 -7.414 -13.867 1 98.88 122 GLU A O 1
ATOM 924 N N . THR A 1 123 ? 10.562 -5.809 -14.359 1 98.94 123 THR A N 1
ATOM 925 C CA . THR A 1 123 ? 11.352 -4.754 -13.719 1 98.94 123 THR A CA 1
ATOM 926 C C . THR A 1 123 ? 11.539 -5.047 -12.234 1 98.94 123 THR A C 1
ATOM 928 O O . THR A 1 123 ? 12.648 -4.922 -11.711 1 98.94 123 THR A O 1
ATOM 931 N N . PHE A 1 124 ? 10.523 -5.453 -11.633 1 98.94 124 PHE A N 1
ATOM 932 C CA . PHE A 1 124 ? 10.539 -5.742 -10.203 1 98.94 124 PHE A CA 1
ATOM 933 C C . PHE A 1 124 ? 11.531 -6.855 -9.891 1 98.94 124 PHE A C 1
ATOM 935 O O . PHE A 1 124 ? 12.352 -6.727 -8.977 1 98.94 124 PHE A O 1
ATOM 942 N N . LEU A 1 125 ? 11.461 -7.918 -10.625 1 98.88 125 LEU A N 1
ATOM 943 C CA . LEU A 1 125 ? 12.273 -9.094 -10.359 1 98.88 125 LEU A CA 1
ATOM 944 C C . LEU A 1 125 ? 13.742 -8.82 -10.648 1 98.88 125 LEU A C 1
ATOM 946 O O . LEU A 1 125 ? 14.625 -9.445 -10.047 1 98.88 125 LEU A O 1
ATOM 950 N N . ASN A 1 126 ? 14.008 -7.852 -11.5 1 98.62 126 ASN A N 1
ATOM 951 C CA . ASN A 1 126 ? 15.375 -7.652 -11.969 1 98.62 126 ASN A CA 1
ATOM 952 C C . ASN A 1 126 ? 16.016 -6.445 -11.297 1 98.62 126 ASN A C 1
ATOM 954 O O . ASN A 1 126 ? 17.188 -6.152 -11.539 1 98.62 126 ASN A O 1
ATOM 958 N N . THR A 1 127 ? 15.305 -5.719 -10.523 1 98.88 127 THR A N 1
ATOM 959 C CA . THR A 1 127 ? 15.844 -4.531 -9.867 1 98.88 127 THR A CA 1
ATOM 960 C C . THR A 1 127 ? 16.328 -4.867 -8.453 1 98.88 127 THR A C 1
ATOM 962 O O . THR A 1 127 ? 15.555 -5.332 -7.621 1 98.88 127 THR A O 1
ATOM 965 N N . PRO A 1 128 ? 17.594 -4.664 -8.102 1 98.56 128 PRO A N 1
ATOM 966 C CA . PRO A 1 128 ? 18.078 -4.875 -6.738 1 98.56 128 PRO A CA 1
ATOM 967 C C . PRO A 1 128 ? 17.75 -3.703 -5.812 1 98.56 128 PRO A C 1
ATOM 969 O O . PRO A 1 128 ? 17.484 -2.596 -6.285 1 98.56 128 PRO A O 1
ATOM 972 N N . PHE A 1 129 ? 17.719 -3.977 -4.5 1 98.56 129 PHE A N 1
ATOM 973 C CA . PHE A 1 129 ? 17.7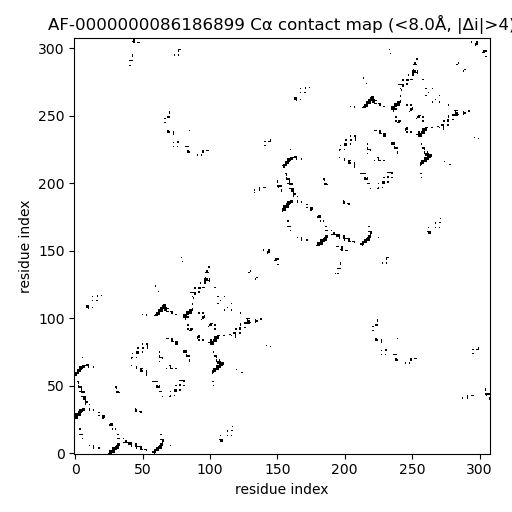03 -2.883 -3.537 1 98.56 129 PHE A CA 1
ATOM 974 C C . PHE A 1 129 ? 18.938 -1.995 -3.707 1 98.56 129 PHE A C 1
ATOM 976 O O . PHE A 1 129 ? 20.047 -2.492 -3.914 1 98.56 129 PHE A O 1
ATOM 983 N N . SER A 1 130 ? 18.766 -0.688 -3.621 1 97.31 130 SER A N 1
ATOM 984 C CA . SER A 1 130 ? 19.859 0.246 -3.879 1 97.31 130 SER A CA 1
ATOM 985 C C . SER A 1 130 ? 20.938 0.137 -2.812 1 97.31 130 SER A C 1
ATOM 987 O O . SER A 1 130 ? 22.125 0.305 -3.107 1 97.31 130 SER A O 1
ATOM 989 N N . GLY A 1 131 ? 20.5 -0.046 -1.568 1 95.5 131 GLY A N 1
ATOM 990 C CA . GLY A 1 131 ? 21.438 -0.088 -0.456 1 95.5 131 GLY A CA 1
ATOM 991 C C . GLY A 1 131 ? 21.922 1.285 -0.035 1 95.5 131 GLY A C 1
ATOM 992 O O . GLY A 1 131 ? 22.766 1.404 0.856 1 95.5 131 GLY A O 1
ATOM 993 N N . ILE A 1 132 ? 21.406 2.354 -0.683 1 96.75 132 ILE A N 1
ATOM 994 C CA . ILE A 1 132 ? 21.734 3.725 -0.302 1 96.75 132 ILE A CA 1
ATOM 995 C C . ILE A 1 132 ? 21.344 3.963 1.155 1 96.75 132 ILE A C 1
ATOM 997 O O . ILE A 1 132 ? 20.266 3.533 1.597 1 96.75 132 ILE A O 1
ATOM 1001 N N . GLU A 1 133 ? 22.109 4.613 1.863 1 97.62 133 GLU A N 1
ATOM 1002 C CA . GLU A 1 133 ? 22 4.75 3.312 1 97.62 133 GLU A CA 1
ATOM 1003 C C . GLU A 1 133 ? 20.641 5.297 3.721 1 97.62 133 GLU A C 1
ATOM 1005 O O . GLU A 1 133 ? 20.016 4.777 4.645 1 97.62 133 GLU A O 1
ATOM 1010 N N . ARG A 1 134 ? 20.219 6.344 3.139 1 97.06 134 ARG A N 1
ATOM 1011 C CA . ARG A 1 134 ? 18.953 6.957 3.539 1 97.06 134 ARG A CA 1
ATOM 1012 C C . ARG A 1 134 ? 17.781 5.984 3.369 1 97.06 134 ARG A C 1
ATOM 1014 O O . ARG A 1 134 ? 16.859 5.965 4.188 1 97.06 134 ARG A O 1
ATOM 1021 N N . HIS A 1 135 ? 17.781 5.184 2.219 1 97.88 135 HIS A N 1
ATOM 1022 C CA . HIS A 1 135 ? 16.734 4.195 2.01 1 97.88 135 HIS A CA 1
ATOM 1023 C C . HIS A 1 135 ? 16.828 3.07 3.035 1 97.88 135 HIS A C 1
ATOM 1025 O O . HIS A 1 135 ? 15.805 2.637 3.578 1 97.88 135 HIS A O 1
ATOM 1031 N N . SER A 1 136 ? 18.062 2.633 3.35 1 98.31 136 SER A N 1
ATOM 1032 C CA . SER A 1 136 ? 18.281 1.6 4.359 1 98.31 136 SER A CA 1
ATOM 1033 C C . SER A 1 136 ? 17.797 2.062 5.73 1 98.31 136 SER A C 1
ATOM 1035 O O . SER A 1 136 ? 17.188 1.293 6.473 1 98.31 136 SER A O 1
ATOM 1037 N N . ARG A 1 137 ? 18.125 3.277 6.047 1 97.94 137 ARG A N 1
ATOM 1038 C CA . ARG A 1 137 ? 17.719 3.859 7.32 1 97.94 137 ARG A CA 1
ATOM 1039 C C . ARG A 1 137 ? 16.203 3.902 7.441 1 97.94 137 ARG A C 1
ATOM 1041 O O . ARG A 1 137 ? 15.648 3.553 8.484 1 97.94 137 ARG A O 1
ATOM 1048 N N . ARG A 1 138 ? 15.523 4.285 6.457 1 98.5 138 ARG A N 1
ATOM 1049 C CA . ARG A 1 138 ? 14.07 4.375 6.469 1 98.5 138 ARG A CA 1
ATOM 1050 C C . ARG A 1 138 ? 13.438 2.992 6.598 1 98.5 138 ARG A C 1
ATOM 1052 O O . ARG A 1 138 ? 12.5 2.803 7.379 1 98.5 138 ARG A O 1
ATOM 1059 N N . VAL A 1 139 ? 13.922 2.01 5.805 1 98.56 139 VAL A N 1
ATOM 1060 C CA . VAL A 1 139 ? 13.438 0.638 5.898 1 98.56 139 VAL A CA 1
ATOM 1061 C C . VAL A 1 139 ? 13.633 0.118 7.32 1 98.56 139 VAL A C 1
ATOM 1063 O O . VAL A 1 139 ? 12.75 -0.542 7.875 1 98.56 139 VAL A O 1
ATOM 1066 N N . ALA A 1 140 ? 14.781 0.451 7.93 1 98.38 140 ALA A N 1
ATOM 1067 C CA . ALA A 1 140 ? 15.07 0.028 9.297 1 98.38 140 ALA A CA 1
ATOM 1068 C C . ALA A 1 140 ? 14.086 0.646 10.281 1 98.38 140 ALA A C 1
ATOM 1070 O O . ALA A 1 140 ? 13.672 -0.003 11.242 1 98.38 140 ALA A O 1
ATOM 1071 N N . MET A 1 141 ? 13.711 1.898 10.102 1 98.75 141 MET A N 1
ATOM 1072 C CA . MET A 1 141 ? 12.742 2.57 10.953 1 98.75 141 MET A CA 1
ATOM 1073 C C . MET A 1 141 ? 11.391 1.861 10.898 1 98.75 141 MET A C 1
ATOM 1075 O O . MET A 1 141 ? 10.773 1.607 11.938 1 98.75 141 MET A O 1
ATOM 1079 N N . VAL A 1 142 ? 10.945 1.551 9.68 1 98.81 142 VAL A N 1
ATOM 1080 C CA . VAL A 1 142 ? 9.664 0.875 9.508 1 98.81 142 VAL A CA 1
ATOM 1081 C C . VAL A 1 142 ? 9.711 -0.505 10.156 1 98.81 142 VAL A C 1
ATOM 1083 O O . VAL A 1 142 ? 8.766 -0.911 10.836 1 98.81 142 VAL A O 1
ATOM 1086 N N . THR A 1 143 ? 10.812 -1.203 9.969 1 98.5 143 THR A N 1
ATOM 1087 C CA . THR A 1 143 ? 11 -2.531 10.539 1 98.5 143 THR A CA 1
ATOM 1088 C C . THR A 1 143 ? 10.984 -2.471 12.062 1 98.5 143 THR A C 1
ATOM 1090 O O . THR A 1 143 ? 10.328 -3.287 12.719 1 98.5 143 THR A O 1
ATOM 1093 N N . ALA A 1 144 ? 11.695 -1.5 12.664 1 98.5 144 ALA A N 1
ATOM 1094 C CA . ALA A 1 144 ? 11.742 -1.347 14.117 1 98.5 144 ALA A CA 1
ATOM 1095 C C . ALA A 1 144 ? 10.352 -1.062 14.68 1 98.5 144 ALA A C 1
ATOM 1097 O O . ALA A 1 144 ? 9.969 -1.615 15.719 1 98.5 144 ALA A O 1
ATOM 1098 N N . TYR A 1 145 ? 9.648 -0.221 14 1 98.81 145 TYR A N 1
ATOM 1099 C CA . TYR A 1 145 ? 8.289 0.079 14.43 1 98.81 145 TYR A CA 1
ATOM 1100 C C . TYR A 1 145 ? 7.418 -1.172 14.406 1 98.81 145 TYR A C 1
ATOM 1102 O O . TYR A 1 145 ? 6.672 -1.438 15.352 1 98.81 145 TYR A O 1
ATOM 1110 N N . GLU A 1 146 ? 7.477 -1.89 13.281 1 98.38 146 GLU A N 1
ATOM 1111 C CA . GLU A 1 146 ? 6.672 -3.098 13.133 1 98.38 146 GLU A CA 1
ATOM 1112 C C . GLU A 1 146 ? 6.977 -4.109 14.234 1 98.38 146 GLU A C 1
ATOM 1114 O O . GLU A 1 146 ? 6.07 -4.746 14.766 1 98.38 146 GLU A O 1
ATOM 1119 N N . GLN A 1 147 ? 8.188 -4.234 14.594 1 97.25 147 GLN A N 1
ATOM 1120 C CA . GLN A 1 147 ? 8.633 -5.27 15.516 1 97.25 147 GLN A CA 1
ATOM 1121 C C . GLN A 1 147 ? 8.398 -4.855 16.969 1 97.25 147 GLN A C 1
ATOM 1123 O O . GLN A 1 147 ? 7.98 -5.668 17.797 1 97.25 147 GLN A O 1
ATOM 1128 N N . GLU A 1 148 ? 8.656 -3.521 17.266 1 96.62 148 GLU A N 1
ATOM 1129 C CA . GLU A 1 148 ? 8.758 -3.133 18.672 1 96.62 148 GLU A CA 1
ATOM 1130 C C . GLU A 1 148 ? 7.793 -1.998 19 1 96.62 148 GLU A C 1
ATOM 1132 O O . GLU A 1 148 ? 7.617 -1.645 20.172 1 96.62 148 GLU A O 1
ATOM 1137 N N . GLY A 1 149 ? 7.195 -1.488 17.969 1 96.31 149 GLY A N 1
ATOM 1138 C CA . GLY A 1 149 ? 6.336 -0.339 18.203 1 96.31 149 GLY A CA 1
ATOM 1139 C C . GLY A 1 149 ? 7.109 0.939 18.469 1 96.31 149 GLY A C 1
ATOM 1140 O O . GLY A 1 149 ? 6.551 1.916 18.984 1 96.31 149 GLY A O 1
ATOM 1141 N N . THR A 1 150 ? 8.352 0.968 18.109 1 93.56 150 THR A N 1
ATOM 1142 C CA . THR A 1 150 ? 9.219 2.119 18.344 1 93.56 150 THR A CA 1
ATOM 1143 C C . THR A 1 150 ? 8.977 3.199 17.297 1 93.56 150 THR A C 1
ATOM 1145 O O . THR A 1 150 ? 9.234 2.986 16.109 1 93.56 150 THR A O 1
ATOM 1148 N N . LEU A 1 151 ? 8.516 4.328 17.703 1 97.19 151 LEU A N 1
ATOM 1149 C CA . LEU A 1 151 ? 8.398 5.457 16.797 1 97.19 151 LEU A CA 1
ATOM 1150 C C . LEU A 1 151 ? 9.75 6.129 16.578 1 97.19 151 LEU A C 1
ATOM 1152 O O . LEU A 1 151 ? 10.438 6.477 17.531 1 97.19 151 LEU A O 1
ATOM 1156 N N . PRO A 1 152 ? 10.07 6.289 15.328 1 97.12 152 PRO A N 1
ATOM 1157 C CA . PRO A 1 152 ? 11.359 6.934 15.094 1 97.12 152 PRO A CA 1
ATOM 1158 C C . PRO A 1 152 ? 11.367 8.406 15.508 1 97.12 152 PRO A C 1
ATOM 1160 O O . PRO A 1 152 ? 10.344 9.086 15.414 1 97.12 152 PRO A O 1
ATOM 1163 N N . THR A 1 153 ? 12.438 8.922 15.867 1 91.38 153 THR A N 1
ATOM 1164 C CA . THR A 1 153 ? 12.602 10.32 16.25 1 91.38 153 THR A CA 1
ATOM 1165 C C . THR A 1 153 ? 13.102 11.141 15.062 1 91.38 153 THR A C 1
ATOM 1167 O O . THR A 1 153 ? 13.867 10.648 14.234 1 91.38 153 THR A O 1
ATOM 1170 N N . ALA A 1 154 ? 12.633 12.383 15.031 1 81.38 154 ALA A N 1
ATOM 1171 C CA . ALA A 1 154 ? 13.047 13.273 13.953 1 81.38 154 ALA A CA 1
ATOM 1172 C C . ALA A 1 154 ? 14.523 13.648 14.086 1 81.38 154 ALA A C 1
ATOM 1174 O O . ALA A 1 154 ? 15.055 13.711 15.195 1 81.38 154 ALA A O 1
ATOM 1175 N N . MET B 1 1 ? -14.531 17.312 9.18 1 96 1 MET B N 1
ATOM 1176 C CA . MET B 1 1 ? -14.07 16.219 10.016 1 96 1 MET B CA 1
ATOM 1177 C C . MET B 1 1 ? -12.602 16.406 10.391 1 96 1 MET B C 1
ATOM 1179 O O . MET B 1 1 ? -11.953 17.359 9.945 1 96 1 MET B O 1
ATOM 1183 N N . ARG B 1 2 ? -12.039 15.531 11.211 1 98.75 2 ARG B N 1
ATOM 1184 C CA . ARG B 1 2 ? -10.625 15.578 11.555 1 98.75 2 ARG B CA 1
ATOM 1185 C C . ARG B 1 2 ? -9.789 14.766 10.57 1 98.75 2 ARG B C 1
ATOM 1187 O O . ARG B 1 2 ? -10.188 13.664 10.18 1 98.75 2 ARG B O 1
ATOM 1194 N N . VAL B 1 3 ? -8.688 15.344 10.133 1 98.94 3 VAL B N 1
ATOM 1195 C CA . VAL B 1 3 ? -7.809 14.719 9.156 1 98.94 3 VAL B CA 1
ATOM 1196 C C . VAL B 1 3 ? -6.367 14.758 9.648 1 98.94 3 VAL B C 1
ATOM 1198 O O . VAL B 1 3 ? -5.824 15.836 9.906 1 98.94 3 VAL B O 1
ATOM 1201 N N . HIS B 1 4 ? -5.762 13.633 9.867 1 98.94 4 HIS B N 1
ATOM 1202 C CA . HIS B 1 4 ? -4.34 13.531 10.156 1 98.94 4 HIS B CA 1
ATOM 1203 C C . HIS B 1 4 ? -3.514 13.469 8.875 1 98.94 4 HIS B C 1
ATOM 1205 O O . HIS B 1 4 ? -3.84 12.711 7.957 1 98.94 4 HIS B O 1
ATOM 1211 N N . ILE B 1 5 ? -2.453 14.312 8.797 1 98.94 5 ILE B N 1
ATOM 1212 C CA . ILE B 1 5 ? -1.659 14.352 7.574 1 98.94 5 ILE B CA 1
ATOM 1213 C C . ILE B 1 5 ? -0.174 14.281 7.918 1 98.94 5 ILE B C 1
ATOM 1215 O O . ILE B 1 5 ? 0.273 14.883 8.898 1 98.94 5 ILE B O 1
ATOM 1219 N N . GLY B 1 6 ? 0.59 13.43 7.281 1 98.75 6 GLY B N 1
ATOM 1220 C CA . GLY B 1 6 ? 2.029 13.312 7.453 1 98.75 6 GLY B CA 1
ATOM 1221 C C . GLY B 1 6 ? 2.762 13.023 6.156 1 98.75 6 GLY B C 1
ATOM 1222 O O . GLY B 1 6 ? 2.242 12.32 5.285 1 98.75 6 GLY B O 1
ATOM 1223 N N . GLY B 1 7 ? 3.98 13.5 5.949 1 98.19 7 GLY B N 1
ATOM 1224 C CA . GLY B 1 7 ? 4.863 13.312 4.809 1 98.19 7 GLY B CA 1
ATOM 1225 C C . GLY B 1 7 ? 6.238 13.914 5.012 1 98.19 7 GLY B C 1
ATOM 1226 O O . GLY B 1 7 ? 6.445 14.703 5.938 1 98.19 7 GLY B O 1
ATOM 1227 N N . ASP B 1 8 ? 7.09 13.531 4.168 1 97.25 8 ASP B N 1
ATOM 1228 C CA . ASP B 1 8 ? 8.461 14.008 4.336 1 97.25 8 ASP B CA 1
ATOM 1229 C C . ASP B 1 8 ? 8.805 15.07 3.295 1 97.25 8 ASP B C 1
ATOM 1231 O O . ASP B 1 8 ? 7.914 15.719 2.742 1 97.25 8 ASP B O 1
ATOM 1235 N N . HIS B 1 9 ? 10.078 15.312 3.061 1 98.19 9 HIS B N 1
ATOM 1236 C CA . HIS B 1 9 ? 10.609 16.375 2.203 1 98.19 9 HIS B CA 1
ATOM 1237 C C . HIS B 1 9 ? 10.133 16.203 0.764 1 98.19 9 HIS B C 1
ATOM 1239 O O . HIS B 1 9 ? 9.953 17.188 0.045 1 98.19 9 HIS B O 1
ATOM 1245 N N . ALA B 1 10 ? 9.984 14.992 0.4 1 98 10 ALA B N 1
ATOM 1246 C CA . ALA B 1 10 ? 9.633 14.727 -0.994 1 98 10 ALA B CA 1
ATOM 1247 C C . ALA B 1 10 ? 8.258 15.289 -1.331 1 98 10 ALA B C 1
ATOM 1249 O O . ALA B 1 10 ? 7.961 15.57 -2.494 1 98 10 ALA B O 1
ATOM 1250 N N . ALA B 1 11 ? 7.406 15.453 -0.292 1 98.56 11 ALA B N 1
ATOM 1251 C CA . ALA B 1 11 ? 6.051 15.938 -0.521 1 98.56 11 ALA B CA 1
ATOM 1252 C C . ALA B 1 11 ? 5.773 17.203 0.296 1 98.56 11 ALA B C 1
ATOM 1254 O O . ALA B 1 11 ? 4.621 17.5 0.609 1 98.56 11 ALA B O 1
ATOM 1255 N N . TYR B 1 12 ? 6.809 17.891 0.691 1 98.56 12 TYR B N 1
ATOM 1256 C CA . TYR B 1 12 ? 6.691 19 1.632 1 98.56 12 TYR B CA 1
ATOM 1257 C C . TYR B 1 12 ? 5.738 20.062 1.101 1 98.56 12 TYR B C 1
ATOM 1259 O O . TYR B 1 12 ? 4.805 20.484 1.795 1 98.56 12 TYR B O 1
ATOM 1267 N N . GLU B 1 13 ? 5.934 20.516 -0.11 1 98.19 13 GLU B N 1
ATOM 1268 C CA . GLU B 1 13 ? 5.102 21.578 -0.688 1 98.19 13 GLU B CA 1
ATOM 1269 C C . GLU B 1 13 ? 3.654 21.125 -0.833 1 98.19 13 GLU B C 1
ATOM 1271 O O . GLU B 1 13 ? 2.727 21.875 -0.555 1 98.19 13 GLU B O 1
ATOM 1276 N N . MET B 1 14 ? 3.447 19.938 -1.267 1 98.75 14 MET B N 1
ATOM 1277 C CA . MET B 1 14 ? 2.102 19.391 -1.404 1 98.75 14 MET B CA 1
ATOM 1278 C C . MET B 1 14 ? 1.409 19.297 -0.048 1 98.75 14 MET B C 1
ATOM 1280 O O . MET B 1 14 ? 0.224 19.609 0.071 1 98.75 14 MET B O 1
ATOM 1284 N N . GLN B 1 15 ? 2.162 18.844 0.945 1 98.69 15 GLN B N 1
ATOM 1285 C CA . GLN B 1 15 ? 1.599 18.75 2.287 1 98.69 15 GLN B CA 1
ATOM 1286 C C . GLN B 1 15 ? 1.144 20.109 2.799 1 98.69 15 GLN B C 1
ATOM 1288 O O . GLN B 1 15 ? 0.046 20.25 3.344 1 98.69 15 GLN B O 1
ATOM 1293 N N . ARG B 1 16 ? 1.98 21.094 2.594 1 98.62 16 ARG B N 1
ATOM 1294 C CA . ARG B 1 16 ? 1.609 22.438 3.018 1 98.62 16 ARG B CA 1
ATOM 1295 C C . ARG B 1 16 ? 0.34 22.906 2.311 1 98.62 16 ARG B C 1
ATOM 1297 O O . ARG B 1 16 ? -0.572 23.438 2.947 1 98.62 16 ARG B O 1
ATOM 1304 N N . ALA B 1 17 ? 0.302 22.688 1.039 1 98.81 17 ALA B N 1
ATOM 1305 C CA . ALA B 1 17 ? -0.852 23.094 0.241 1 98.81 17 ALA B CA 1
ATOM 1306 C C . ALA B 1 17 ? -2.117 22.375 0.698 1 98.81 17 ALA B C 1
ATOM 1308 O O . ALA B 1 17 ? -3.184 22.984 0.795 1 98.81 17 ALA B O 1
ATOM 1309 N N . LEU B 1 18 ? -2.02 21.094 0.965 1 98.88 18 LEU B N 1
ATOM 1310 C CA . LEU B 1 18 ? -3.176 20.297 1.378 1 98.88 18 LEU B CA 1
ATOM 1311 C C . LEU B 1 18 ? -3.648 20.719 2.768 1 98.88 18 LEU B C 1
ATOM 1313 O O . LEU B 1 18 ? -4.852 20.797 3.02 1 98.88 18 LEU B O 1
ATOM 1317 N N . VAL B 1 19 ? -2.701 20.922 3.68 1 98.88 19 VAL B N 1
ATOM 1318 C CA . VAL B 1 19 ? -3.055 21.344 5.031 1 98.88 19 VAL B CA 1
ATOM 1319 C C . VAL B 1 19 ? -3.859 22.641 4.969 1 98.88 19 VAL B C 1
ATOM 1321 O O . VAL B 1 19 ? -4.93 22.734 5.57 1 98.88 19 VAL B O 1
ATOM 1324 N N . ASP B 1 20 ? -3.354 23.562 4.184 1 98.75 20 ASP B N 1
ATOM 1325 C CA . ASP B 1 20 ? -4.039 24.844 4.031 1 98.75 20 ASP B CA 1
ATOM 1326 C C . ASP B 1 20 ? -5.41 24.672 3.391 1 98.75 20 ASP B C 1
ATOM 1328 O O . ASP B 1 20 ? -6.402 25.234 3.859 1 98.75 20 ASP B O 1
ATOM 1332 N N . TRP B 1 21 ? -5.465 23.953 2.332 1 98.88 21 TRP B N 1
ATOM 1333 C CA . TRP B 1 21 ? -6.691 23.734 1.575 1 98.88 21 TRP B CA 1
ATOM 1334 C C . TRP B 1 21 ? -7.742 23.031 2.426 1 98.88 21 TRP B C 1
ATOM 1336 O O . TRP B 1 21 ? -8.914 23.406 2.42 1 98.88 21 TRP B O 1
ATOM 1346 N N . LEU B 1 22 ? -7.34 21.984 3.16 1 98.88 22 LEU B N 1
ATOM 1347 C CA . LEU B 1 22 ? -8.258 21.25 4.027 1 98.88 22 LEU B CA 1
ATOM 1348 C C . LEU B 1 22 ? -8.836 22.156 5.105 1 98.88 22 LEU B C 1
ATOM 1350 O O . LEU B 1 22 ? -10.031 22.094 5.402 1 98.88 22 LEU B O 1
ATOM 1354 N N . ALA B 1 23 ? -7.973 22.953 5.688 1 98.75 23 ALA B N 1
ATOM 1355 C CA . ALA B 1 23 ? -8.445 23.906 6.691 1 98.75 23 ALA B CA 1
ATOM 1356 C C . ALA B 1 23 ? -9.477 24.859 6.102 1 98.75 23 ALA B C 1
ATOM 1358 O O . ALA B 1 23 ? -10.492 25.156 6.738 1 98.75 23 ALA B O 1
ATOM 1359 N N . GLN B 1 24 ? -9.18 25.328 4.926 1 98.62 24 GLN B N 1
ATOM 1360 C CA . GLN B 1 24 ? -10.094 26.219 4.238 1 98.62 24 GLN B CA 1
ATOM 1361 C C . GLN B 1 24 ? -11.438 25.547 3.965 1 98.62 24 GLN B C 1
ATOM 1363 O O . GLN B 1 24 ? -12.477 26.203 3.943 1 98.62 24 GLN B O 1
ATOM 1368 N N . GLN B 1 25 ? -11.383 24.25 3.752 1 98.38 25 GLN B N 1
ATOM 1369 C CA . GLN B 1 25 ? -12.594 23.469 3.508 1 98.38 25 GLN B CA 1
ATOM 1370 C C . GLN B 1 25 ? -13.344 23.203 4.809 1 98.38 25 GLN B C 1
ATOM 1372 O O . GLN B 1 25 ? -14.414 22.594 4.797 1 98.38 25 GLN B O 1
ATOM 1377 N N . GLY B 1 26 ? -12.758 23.562 5.969 1 98.5 26 GLY B N 1
ATOM 1378 C CA . GLY B 1 26 ? -13.453 23.453 7.246 1 98.5 26 GLY B CA 1
ATOM 1379 C C . GLY B 1 26 ? -13.07 22.219 8.031 1 98.5 26 GLY B C 1
ATOM 1380 O O . GLY B 1 26 ? -13.719 21.891 9.031 1 98.5 26 GLY B O 1
ATOM 1381 N N . HIS B 1 27 ? -12.039 21.5 7.59 1 98.81 27 HIS B N 1
ATOM 1382 C CA . HIS B 1 27 ? -11.578 20.328 8.328 1 98.81 27 HIS B CA 1
ATOM 1383 C C . HIS B 1 27 ? -10.641 20.734 9.461 1 98.81 27 HIS B C 1
ATOM 1385 O O . HIS B 1 27 ? -9.977 21.766 9.391 1 98.81 27 HIS B O 1
ATOM 1391 N N . GLU B 1 28 ? -10.672 19.953 10.562 1 98.81 28 GLU B N 1
ATOM 1392 C CA . GLU B 1 28 ? -9.617 20.031 11.57 1 98.81 28 GLU B CA 1
ATOM 1393 C C . GLU B 1 28 ? -8.398 19.203 11.164 1 98.81 28 GLU B C 1
ATOM 1395 O O . GLU B 1 28 ? -8.453 17.969 11.18 1 98.81 28 GLU B O 1
ATOM 1400 N N . VAL B 1 29 ? -7.359 19.875 10.844 1 98.88 29 VAL B N 1
ATOM 1401 C CA . VAL B 1 29 ? -6.199 19.172 10.305 1 98.88 29 VAL B CA 1
ATOM 1402 C C . VAL B 1 29 ? -5.145 19 11.398 1 98.88 29 VAL B C 1
ATOM 1404 O O . VAL B 1 29 ? -4.762 19.984 12.055 1 98.88 29 VAL B O 1
ATOM 1407 N N . ILE B 1 30 ? -4.738 17.812 11.695 1 98.88 30 ILE B N 1
ATOM 1408 C CA . ILE B 1 30 ? -3.594 17.531 12.555 1 98.88 30 ILE B CA 1
ATOM 1409 C C . ILE B 1 30 ? -2.375 17.203 11.695 1 98.88 30 ILE B C 1
ATOM 1411 O O . ILE B 1 30 ? -2.295 16.125 11.102 1 98.88 30 ILE B O 1
ATOM 1415 N N . ASP B 1 31 ? -1.48 18.156 11.68 1 98.69 31 ASP B N 1
ATOM 1416 C CA . ASP B 1 31 ? -0.304 18.078 10.82 1 98.69 31 ASP B CA 1
ATOM 1417 C C . ASP B 1 31 ? 0.868 17.422 11.555 1 98.69 31 ASP B C 1
ATOM 1419 O O . ASP B 1 31 ? 1.428 18.016 12.484 1 98.69 31 ASP B O 1
ATOM 1423 N N . HIS B 1 32 ? 1.253 16.266 11.094 1 98.69 32 HIS B N 1
ATOM 1424 C CA . HIS B 1 32 ? 2.352 15.523 11.703 1 98.69 32 HIS B CA 1
ATOM 1425 C C . HIS B 1 32 ? 3.645 15.719 10.914 1 98.69 32 HIS B C 1
ATOM 1427 O O . HIS B 1 32 ? 4.648 15.055 11.188 1 98.69 32 HIS B O 1
ATOM 1433 N N . GLY B 1 33 ? 3.604 16.469 9.836 1 97.94 33 GLY B N 1
ATOM 1434 C CA . GLY B 1 33 ? 4.77 16.656 8.992 1 97.94 33 GLY B CA 1
ATOM 1435 C C . GLY B 1 33 ? 5.812 17.562 9.609 1 97.94 33 GLY B C 1
ATOM 1436 O O . GLY B 1 33 ? 5.617 18.078 10.719 1 97.94 33 GLY B O 1
ATOM 1437 N N . PRO B 1 34 ? 6.926 17.672 8.938 1 97.5 34 PRO B N 1
ATOM 1438 C CA . PRO B 1 34 ? 7.98 18.547 9.453 1 97.5 34 PRO B CA 1
ATOM 1439 C C . PRO B 1 34 ? 7.578 20.016 9.445 1 97.5 34 PRO B C 1
ATOM 1441 O O . PRO B 1 34 ? 6.812 20.453 8.578 1 97.5 34 PRO B O 1
ATOM 1444 N N . LYS B 1 35 ? 8.164 20.781 10.344 1 95.06 35 LYS B N 1
ATOM 1445 C CA . LYS B 1 35 ? 7.859 22.203 10.453 1 95.06 35 LYS B CA 1
ATOM 1446 C C . LYS B 1 35 ? 8.578 23 9.375 1 95.06 35 LYS B C 1
ATOM 1448 O O . LYS B 1 35 ? 8.102 24.062 8.953 1 95.06 35 LYS B O 1
ATOM 1453 N N . GLU B 1 36 ? 9.727 22.5 9.008 1 97.19 36 GLU B N 1
ATOM 1454 C CA . GLU B 1 36 ? 10.516 23.141 7.953 1 97.19 36 GLU B CA 1
ATOM 1455 C C . GLU B 1 36 ? 11.039 22.094 6.965 1 97.19 36 GLU B C 1
ATOM 1457 O O . GLU B 1 36 ? 11.148 20.906 7.293 1 97.19 36 GLU B O 1
ATOM 1462 N N . TYR B 1 37 ? 11.32 22.625 5.766 1 97.94 37 TYR B N 1
ATOM 1463 C CA . TYR B 1 37 ? 11.867 21.75 4.738 1 97.94 37 TYR B CA 1
ATOM 1464 C C . TYR B 1 37 ? 13.266 21.266 5.121 1 97.94 37 TYR B C 1
ATOM 1466 O O . TYR B 1 37 ? 14.117 22.078 5.504 1 97.94 37 TYR B O 1
ATOM 1474 N N . ASP B 1 38 ? 13.477 19.969 5.152 1 97.69 38 ASP B N 1
ATOM 1475 C CA . ASP B 1 38 ? 14.766 19.297 5.301 1 97.69 38 ASP B CA 1
ATOM 1476 C C . ASP B 1 38 ? 14.898 18.141 4.305 1 97.69 38 ASP B C 1
ATOM 1478 O O . ASP B 1 38 ? 14.227 17.125 4.438 1 97.69 38 ASP B O 1
ATOM 1482 N N . GLU B 1 39 ? 15.773 18.281 3.359 1 96.94 39 GLU B N 1
ATOM 1483 C CA . GLU B 1 39 ? 15.898 17.312 2.275 1 96.94 39 GLU B CA 1
ATOM 1484 C C . GLU B 1 39 ? 16.391 15.969 2.793 1 96.94 39 GLU B C 1
ATOM 1486 O O . GLU B 1 39 ? 16.359 14.969 2.07 1 96.94 39 GLU B O 1
ATOM 1491 N N . GLN B 1 40 ? 16.797 15.93 4.062 1 96 40 GLN B N 1
ATOM 1492 C CA . GLN B 1 40 ? 17.375 14.711 4.602 1 96 40 GLN B CA 1
ATOM 1493 C C . GLN B 1 40 ? 16.406 14.008 5.547 1 96 40 GLN B C 1
ATOM 1495 O O . GLN B 1 40 ? 16.734 12.961 6.113 1 96 40 GLN B O 1
ATOM 1500 N N . ASP B 1 41 ? 15.242 14.555 5.727 1 97.75 41 ASP B N 1
ATOM 1501 C CA . ASP B 1 41 ? 14.32 13.953 6.688 1 97.75 41 ASP B CA 1
ATOM 1502 C C . ASP B 1 41 ? 13.797 12.609 6.176 1 97.75 41 ASP B C 1
ATOM 1504 O O . ASP B 1 41 ? 14.07 12.227 5.035 1 97.75 41 ASP B O 1
ATOM 1508 N N . ASP B 1 42 ? 13.172 11.828 7.105 1 98.19 42 ASP B N 1
ATOM 1509 C CA . ASP B 1 42 ? 12.719 10.469 6.828 1 98.19 42 ASP B CA 1
ATOM 1510 C C . ASP B 1 42 ? 11.203 10.359 6.992 1 98.19 42 ASP B C 1
ATOM 1512 O O . ASP B 1 42 ? 10.664 10.664 8.055 1 98.19 42 ASP B O 1
ATOM 1516 N N . TYR B 1 43 ? 10.531 9.828 5.988 1 98.56 43 TYR B N 1
ATOM 1517 C CA . TYR B 1 43 ? 9.07 9.828 5.977 1 98.56 43 TYR B CA 1
ATOM 1518 C C . TYR B 1 43 ? 8.516 9.016 7.145 1 98.56 43 TYR B C 1
ATOM 1520 O O . TYR B 1 43 ? 7.457 9.336 7.684 1 98.56 43 TYR B O 1
ATOM 1528 N N . PRO B 1 44 ? 9.203 7.918 7.645 1 98.81 44 PRO B N 1
ATOM 1529 C CA . PRO B 1 44 ? 8.562 7.133 8.703 1 98.81 44 PRO B CA 1
ATOM 1530 C C . PRO B 1 44 ? 8.312 7.945 9.969 1 98.81 44 PRO B C 1
ATOM 1532 O O . PRO B 1 44 ? 7.359 7.668 10.703 1 98.81 44 PRO B O 1
ATOM 1535 N N . VAL B 1 45 ? 9.117 8.977 10.219 1 98.75 45 VAL B N 1
ATOM 1536 C CA . VAL B 1 45 ? 8.969 9.828 11.398 1 98.75 45 VAL B CA 1
ATOM 1537 C C . VAL B 1 45 ? 7.578 10.453 11.414 1 98.75 45 VAL B C 1
ATOM 1539 O O . VAL B 1 45 ? 6.906 10.453 12.445 1 98.75 45 VAL B O 1
ATOM 1542 N N . TYR B 1 46 ? 7.094 10.836 10.297 1 98.81 46 TYR B N 1
ATOM 1543 C CA . TYR B 1 46 ? 5.871 11.625 10.211 1 98.81 46 TYR B CA 1
ATOM 1544 C C . TYR B 1 46 ? 4.68 10.758 9.836 1 98.81 46 TYR B C 1
ATOM 1546 O O . TYR B 1 46 ? 3.588 10.922 10.391 1 98.81 46 TYR B O 1
ATOM 1554 N N . VAL B 1 47 ? 4.922 9.844 8.953 1 98.88 47 VAL B N 1
ATOM 1555 C CA . VAL B 1 47 ? 3.863 9 8.398 1 98.88 47 VAL B CA 1
ATOM 1556 C C . VAL B 1 47 ? 3.322 8.07 9.484 1 98.88 47 VAL B C 1
ATOM 1558 O O . VAL B 1 47 ? 2.107 7.883 9.594 1 98.88 47 VAL 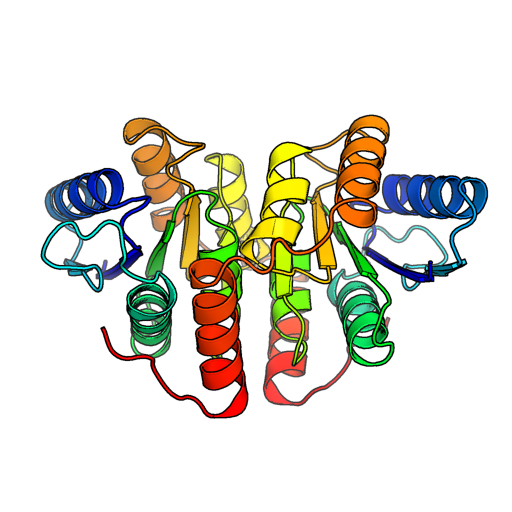B O 1
ATOM 1561 N N . LEU B 1 48 ? 4.223 7.484 10.289 1 98.94 48 LEU B N 1
ATOM 1562 C CA . LEU B 1 48 ? 3.781 6.59 11.352 1 98.94 48 LEU B CA 1
ATOM 1563 C C . LEU B 1 48 ? 2.951 7.344 12.383 1 98.94 48 LEU B C 1
ATOM 1565 O O . LEU B 1 48 ? 1.944 6.824 12.875 1 98.94 48 LEU B O 1
ATOM 1569 N N . ARG B 1 49 ? 3.303 8.586 12.672 1 98.88 49 ARG B N 1
ATOM 1570 C CA . ARG B 1 49 ? 2.561 9.391 13.633 1 98.88 49 ARG B CA 1
ATOM 1571 C C . ARG B 1 49 ? 1.189 9.781 13.094 1 98.88 49 ARG B C 1
ATOM 1573 O O . ARG B 1 49 ? 0.204 9.797 13.828 1 98.88 49 ARG B O 1
ATOM 1580 N N . ALA B 1 50 ? 1.145 10.086 11.805 1 98.94 50 ALA B N 1
ATOM 1581 C CA . ALA B 1 50 ? -0.15 10.375 11.195 1 98.94 50 ALA B CA 1
ATOM 1582 C C . ALA B 1 50 ? -1.069 9.156 11.258 1 98.94 50 ALA B C 1
ATOM 1584 O O . ALA B 1 50 ? -2.24 9.273 11.633 1 98.94 50 ALA B O 1
ATOM 1585 N N . ALA B 1 51 ? -0.549 7.973 10.891 1 98.94 51 ALA B N 1
ATOM 1586 C CA . ALA B 1 51 ? -1.332 6.738 10.898 1 98.94 51 ALA B CA 1
ATOM 1587 C C . ALA B 1 51 ? -1.758 6.375 12.32 1 98.94 51 ALA B C 1
ATOM 1589 O O . ALA B 1 51 ? -2.898 5.961 12.547 1 98.94 51 ALA B O 1
ATOM 1590 N N . GLU B 1 52 ? -0.848 6.562 13.297 1 98.88 52 GLU B N 1
ATOM 1591 C CA . GLU B 1 52 ? -1.215 6.348 14.695 1 98.88 52 GLU B CA 1
ATOM 1592 C C . GLU B 1 52 ? -2.301 7.324 15.141 1 98.88 52 GLU B C 1
ATOM 1594 O O . GLU B 1 52 ? -3.17 6.973 15.938 1 98.88 52 GLU B O 1
ATOM 1599 N N . GLY B 1 53 ? -2.105 8.555 14.688 1 98.88 53 GLY B N 1
ATOM 1600 C CA . GLY B 1 53 ? -3.141 9.531 14.977 1 98.88 53 GLY B CA 1
ATOM 1601 C C . GLY B 1 53 ? -4.527 9.078 14.562 1 98.88 53 GLY B C 1
ATOM 1602 O O . GLY B 1 53 ? -5.477 9.18 15.336 1 98.88 53 GLY B O 1
ATOM 1603 N N . VAL B 1 54 ? -4.66 8.57 13.391 1 98.94 54 VAL B N 1
ATOM 1604 C CA . VAL B 1 54 ? -5.934 8.062 12.883 1 98.94 54 VAL B CA 1
ATOM 1605 C C . VAL B 1 54 ? -6.391 6.879 13.727 1 98.94 54 VAL B C 1
ATOM 1607 O O . VAL B 1 54 ? -7.559 6.789 14.109 1 98.94 54 VAL B O 1
ATOM 1610 N N . ALA B 1 55 ? -5.477 5.926 14.023 1 98.69 55 ALA B N 1
ATOM 1611 C CA . ALA B 1 55 ? -5.809 4.738 14.805 1 98.69 55 ALA B CA 1
ATOM 1612 C C . ALA B 1 55 ? -6.371 5.117 16.172 1 98.69 55 ALA B C 1
ATOM 1614 O O . ALA B 1 55 ? -7.27 4.445 16.688 1 98.69 55 ALA B O 1
ATOM 1615 N N . GLY B 1 56 ? -5.832 6.172 16.75 1 98.56 56 GLY B N 1
ATOM 1616 C CA . GLY B 1 56 ? -6.227 6.594 18.078 1 98.56 56 GLY B CA 1
ATOM 1617 C C . GLY B 1 56 ? -7.395 7.566 18.078 1 98.56 56 GLY B C 1
ATOM 1618 O O . GLY B 1 56 ? -7.84 8.008 19.141 1 98.56 56 GLY B O 1
ATOM 1619 N N . ASP B 1 57 ? -7.914 7.898 16.875 1 98.31 57 ASP B N 1
ATOM 1620 C CA . ASP B 1 57 ? -8.984 8.875 16.719 1 98.31 57 ASP B CA 1
ATOM 1621 C C . ASP B 1 57 ? -10.086 8.344 15.797 1 98.31 57 ASP B C 1
ATOM 1623 O O . ASP B 1 57 ? -10.242 8.812 14.672 1 98.31 57 ASP B O 1
ATOM 1627 N N . PRO B 1 58 ? -10.867 7.355 16.359 1 96.31 58 PRO B N 1
ATOM 1628 C CA . PRO B 1 58 ? -11.906 6.754 15.523 1 96.31 58 PRO B CA 1
ATOM 1629 C C . PRO B 1 58 ? -12.82 7.797 14.891 1 96.31 58 PRO B C 1
ATOM 1631 O O . PRO B 1 58 ? -13.281 8.719 15.562 1 96.31 58 PRO B O 1
ATOM 1634 N N . GLY B 1 59 ? -13.07 7.703 13.633 1 96.56 59 GLY B N 1
ATOM 1635 C CA . GLY B 1 59 ? -13.883 8.648 12.875 1 96.56 59 GLY B CA 1
ATOM 1636 C C . GLY B 1 59 ? -13.062 9.617 12.047 1 96.56 59 GLY B C 1
ATOM 1637 O O . GLY B 1 59 ? -13.586 10.273 11.148 1 96.56 59 GLY B O 1
ATOM 1638 N N . SER B 1 60 ? -11.789 9.773 12.43 1 98.81 60 SER B N 1
ATOM 1639 C CA . SER B 1 60 ? -10.891 10.594 11.625 1 98.81 60 SER B CA 1
ATOM 1640 C C . SER B 1 60 ? -10.406 9.836 10.391 1 98.81 60 SER B C 1
ATOM 1642 O O . SER B 1 60 ? -10.609 8.633 10.281 1 98.81 60 SER B O 1
ATOM 1644 N N . LEU B 1 61 ? -9.852 10.539 9.398 1 98.94 61 LEU B N 1
ATOM 1645 C CA . LEU B 1 61 ? -9.18 9.977 8.234 1 98.94 61 LEU B CA 1
ATOM 1646 C C . LEU B 1 61 ? -7.762 10.523 8.102 1 98.94 61 LEU B C 1
ATOM 1648 O O . LEU B 1 61 ? -7.391 11.469 8.805 1 98.94 61 LEU B O 1
ATOM 1652 N N . GLY B 1 62 ? -7 9.914 7.32 1 98.94 62 GLY B N 1
ATOM 1653 C CA . GLY B 1 62 ? -5.602 10.305 7.238 1 98.94 62 GLY B CA 1
ATOM 1654 C C . GLY B 1 62 ? -5.09 10.391 5.812 1 98.94 62 GLY B C 1
ATOM 1655 O O . GLY B 1 62 ? -5.621 9.734 4.914 1 98.94 62 GLY B O 1
ATOM 1656 N N . ILE B 1 63 ? -4.09 11.211 5.609 1 99 63 ILE B N 1
ATOM 1657 C CA . ILE B 1 63 ? -3.367 11.383 4.355 1 99 63 ILE B CA 1
ATOM 1658 C C . ILE B 1 63 ? -1.863 11.312 4.609 1 99 63 ILE B C 1
ATOM 1660 O O . ILE B 1 63 ? -1.329 12.07 5.422 1 99 63 ILE B O 1
ATOM 1664 N N . VAL B 1 64 ? -1.2 10.391 3.984 1 99 64 VAL B N 1
ATOM 1665 C CA . VAL B 1 64 ? 0.255 10.336 4.07 1 99 64 VAL B CA 1
ATOM 1666 C C . VAL B 1 64 ? 0.865 10.555 2.689 1 99 64 VAL B C 1
ATOM 1668 O O . VAL B 1 64 ? 0.277 10.18 1.674 1 99 64 VAL B O 1
ATOM 1671 N N . LEU B 1 65 ? 2.037 11.25 2.66 1 98.88 65 LEU B N 1
ATOM 1672 C CA . LEU B 1 65 ? 2.607 11.742 1.411 1 98.88 65 LEU B CA 1
ATOM 1673 C C . LEU B 1 65 ? 4.102 11.445 1.347 1 98.88 65 LEU B C 1
ATOM 1675 O O . LEU B 1 65 ? 4.805 11.547 2.357 1 98.88 65 LEU B O 1
ATOM 1679 N N . GLY B 1 66 ? 4.562 11.148 0.243 1 98.44 66 GLY B N 1
ATOM 1680 C CA . GLY B 1 66 ? 5.969 10.969 -0.067 1 98.44 66 GLY B CA 1
ATOM 1681 C C . GLY B 1 66 ? 6.281 11.125 -1.543 1 98.44 66 GLY B C 1
ATOM 1682 O O . GLY B 1 66 ? 5.578 11.836 -2.26 1 98.44 66 GLY B O 1
ATOM 1683 N N . GLY B 1 67 ? 7.418 10.656 -1.989 1 98.12 67 GLY B N 1
ATOM 1684 C CA . GLY B 1 67 ? 7.742 10.719 -3.406 1 98.12 67 GLY B CA 1
ATOM 1685 C C . GLY B 1 67 ? 6.809 9.891 -4.27 1 98.12 67 GLY B C 1
ATOM 1686 O O . GLY B 1 67 ? 5.945 10.438 -4.961 1 98.12 67 GLY B O 1
ATOM 1687 N N . SER B 1 68 ? 6.879 8.594 -4.148 1 98.31 68 SER B N 1
ATOM 1688 C CA . SER B 1 68 ? 5.965 7.727 -4.883 1 98.31 68 SER B CA 1
ATOM 1689 C C . SER B 1 68 ? 4.719 7.414 -4.059 1 98.31 68 SER B C 1
ATOM 1691 O O . SER B 1 68 ? 3.701 6.984 -4.605 1 98.31 68 SER B O 1
ATOM 1693 N N . GLY B 1 69 ? 4.816 7.523 -2.785 1 98.75 69 GLY B N 1
ATOM 1694 C CA . GLY B 1 69 ? 3.715 7.203 -1.894 1 98.75 69 GLY B CA 1
ATOM 1695 C C . GLY B 1 69 ? 3.74 5.766 -1.404 1 98.75 69 GLY B C 1
ATOM 1696 O O . GLY B 1 69 ? 3.029 5.414 -0.462 1 98.75 69 GLY B O 1
ATOM 1697 N N . ASN B 1 70 ? 4.574 4.898 -1.98 1 98.94 70 ASN B N 1
ATOM 1698 C CA . ASN B 1 70 ? 4.582 3.492 -1.591 1 98.94 70 ASN B CA 1
ATOM 1699 C C . ASN B 1 70 ? 5.23 3.293 -0.225 1 98.94 70 ASN B C 1
ATOM 1701 O O . ASN B 1 70 ? 4.711 2.549 0.61 1 98.94 70 ASN B O 1
ATOM 1705 N N . GLY B 1 71 ? 6.434 3.975 0.014 1 98.94 71 GLY B N 1
ATOM 1706 C CA . GLY B 1 71 ? 6.984 3.889 1.356 1 98.94 71 GLY B CA 1
ATOM 1707 C C . GLY B 1 71 ? 5.996 4.285 2.436 1 98.94 71 GLY B C 1
ATOM 1708 O O . GLY B 1 71 ? 5.906 3.625 3.473 1 98.94 71 GLY B O 1
ATOM 1709 N N . GLU B 1 72 ? 5.219 5.293 2.133 1 98.94 72 GLU B N 1
ATOM 1710 C CA . GLU B 1 72 ? 4.266 5.855 3.084 1 98.94 72 GLU B CA 1
ATOM 1711 C C . GLU B 1 72 ? 3.113 4.891 3.348 1 98.94 72 GLU B C 1
ATOM 1713 O O . GLU B 1 72 ? 2.74 4.66 4.5 1 98.94 72 GLU B O 1
ATOM 1718 N N . GLN B 1 73 ? 2.498 4.316 2.264 1 98.94 73 GLN B N 1
ATOM 1719 C CA . GLN B 1 73 ? 1.403 3.391 2.523 1 98.94 73 GLN B CA 1
ATOM 1720 C C . GLN B 1 73 ? 1.908 2.117 3.197 1 98.94 73 GLN B C 1
ATOM 1722 O O . GLN B 1 73 ? 1.21 1.526 4.023 1 98.94 73 GLN B O 1
ATOM 1727 N N . ILE B 1 74 ? 3.146 1.602 2.875 1 99 74 ILE B N 1
ATOM 1728 C CA . ILE B 1 74 ? 3.727 0.44 3.541 1 99 74 ILE B CA 1
ATOM 1729 C C . ILE B 1 74 ? 3.848 0.708 5.039 1 99 74 ILE B C 1
ATOM 1731 O O . ILE B 1 74 ? 3.379 -0.086 5.859 1 99 74 ILE B O 1
ATOM 1735 N N . ALA B 1 75 ? 4.457 1.884 5.395 1 98.94 75 ALA B N 1
ATOM 1736 C CA . ALA B 1 75 ? 4.648 2.242 6.797 1 98.94 75 ALA B CA 1
ATOM 1737 C C . ALA B 1 75 ? 3.311 2.365 7.52 1 98.94 75 ALA B C 1
ATOM 1739 O O . ALA B 1 75 ? 3.143 1.843 8.625 1 98.94 75 ALA B O 1
ATOM 1740 N N . ALA B 1 76 ? 2.367 3.059 6.887 1 98.94 76 ALA B N 1
ATOM 1741 C CA . ALA B 1 76 ? 1.059 3.262 7.504 1 98.94 76 ALA B CA 1
ATOM 1742 C C . ALA B 1 76 ? 0.365 1.929 7.77 1 98.94 76 ALA B C 1
ATOM 1744 O O . ALA B 1 76 ? -0.311 1.764 8.789 1 98.94 76 ALA B O 1
ATOM 1745 N N . ASN B 1 77 ? 0.498 0.956 6.891 1 98.94 77 ASN B N 1
ATOM 1746 C CA . ASN B 1 77 ? -0.174 -0.333 7.023 1 98.94 77 ASN B CA 1
ATOM 1747 C C . ASN B 1 77 ? 0.475 -1.194 8.102 1 98.94 77 ASN B C 1
ATOM 1749 O O . ASN B 1 77 ? -0.055 -2.246 8.461 1 98.94 77 ASN B O 1
ATOM 1753 N N . LYS B 1 78 ? 1.648 -0.747 8.602 1 98.88 78 LYS B N 1
ATOM 1754 C CA . LYS B 1 78 ? 2.234 -1.442 9.742 1 98.88 78 LYS B CA 1
ATOM 1755 C C . LYS B 1 78 ? 1.562 -1.022 11.047 1 98.88 78 LYS B C 1
ATOM 1757 O O . LYS B 1 78 ? 1.741 -1.67 12.078 1 98.88 78 LYS B O 1
ATOM 1762 N N . VAL B 1 79 ? 0.867 0.096 11.07 1 98.88 79 VAL B N 1
ATOM 1763 C CA . VAL B 1 79 ? 0.141 0.535 12.258 1 98.88 79 VAL B CA 1
ATOM 1764 C C . VAL B 1 79 ? -1.113 -0.317 12.445 1 98.88 79 VAL B C 1
ATOM 1766 O O . VAL B 1 79 ? -1.947 -0.408 11.539 1 98.88 79 VAL B O 1
ATOM 1769 N N . LYS B 1 80 ? -1.259 -0.923 13.594 1 98.06 80 LYS B N 1
ATOM 1770 C CA . LYS B 1 80 ? -2.373 -1.825 13.867 1 98.06 80 LYS B CA 1
ATOM 1771 C C . LYS B 1 80 ? -3.713 -1.126 13.656 1 98.06 80 LYS B C 1
ATOM 1773 O O . LYS B 1 80 ? -3.926 -0.018 14.156 1 98.06 80 LYS B O 1
ATOM 1778 N N . GLY B 1 81 ? -4.574 -1.773 12.867 1 98.19 81 GLY B N 1
ATOM 1779 C CA . GLY B 1 81 ? -5.926 -1.28 12.656 1 98.19 81 GLY B CA 1
ATOM 1780 C C . GLY B 1 81 ? -6.047 -0.37 11.445 1 98.19 81 GLY B C 1
ATOM 1781 O O . GLY B 1 81 ? -7.152 -0.005 11.047 1 98.19 81 GLY B O 1
ATOM 1782 N N . ILE B 1 82 ? -4.934 0.024 10.859 1 98.94 82 ILE B N 1
ATOM 1783 C CA . ILE B 1 82 ? -4.957 0.975 9.75 1 98.94 82 ILE B CA 1
ATOM 1784 C C . ILE B 1 82 ? -4.949 0.221 8.422 1 98.94 82 ILE B C 1
ATOM 1786 O O . ILE B 1 82 ? -4.219 -0.757 8.258 1 98.94 82 ILE B O 1
ATOM 1790 N N . ARG B 1 83 ? -5.754 0.572 7.527 1 98.94 83 ARG B N 1
ATOM 1791 C CA . ARG B 1 83 ? -5.723 0.239 6.105 1 98.94 83 ARG B CA 1
ATOM 1792 C C . ARG B 1 83 ? -5.406 1.47 5.262 1 98.94 83 ARG B C 1
ATOM 1794 O O . ARG B 1 83 ? -6.191 2.42 5.223 1 98.94 83 ARG B O 1
ATOM 1801 N N . ALA B 1 84 ? -4.234 1.458 4.625 1 99 84 ALA B N 1
ATOM 1802 C CA . ALA B 1 84 ? -3.768 2.59 3.826 1 99 84 ALA B CA 1
ATOM 1803 C C . ALA B 1 84 ? -3.664 2.211 2.352 1 99 84 ALA B C 1
ATOM 1805 O O . ALA B 1 84 ? -3.045 1.202 2.004 1 99 84 ALA B O 1
ATOM 1806 N N . ALA B 1 85 ? -4.285 2.953 1.5 1 98.94 85 ALA B N 1
ATOM 1807 C CA . ALA B 1 85 ? -4.289 2.715 0.059 1 98.94 85 ALA B CA 1
ATOM 1808 C C . ALA B 1 85 ? -3.467 3.77 -0.675 1 98.94 85 ALA B C 1
ATOM 1810 O O . ALA B 1 85 ? -3.512 4.953 -0.329 1 98.94 85 ALA B O 1
ATOM 1811 N N . LEU B 1 86 ? -2.701 3.359 -1.655 1 98.94 86 LEU B N 1
ATOM 1812 C CA . LEU B 1 86 ? -2.062 4.305 -2.564 1 98.94 86 LEU B CA 1
ATOM 1813 C C . LEU B 1 86 ? -3.037 4.77 -3.641 1 98.94 86 LEU B C 1
ATOM 1815 O O . LEU B 1 86 ? -3.639 3.945 -4.336 1 98.94 86 LEU B O 1
ATOM 1819 N N . CYS B 1 87 ? -3.17 6.094 -3.805 1 98.81 87 CYS B N 1
ATOM 1820 C CA . CYS B 1 87 ? -4.152 6.629 -4.738 1 98.81 87 CYS B CA 1
ATOM 1821 C C . CYS B 1 87 ? -3.518 7.656 -5.668 1 98.81 87 CYS B C 1
ATOM 1823 O O . CYS B 1 87 ? -3.078 8.719 -5.223 1 98.81 87 CYS B O 1
ATOM 1825 N N . TYR B 1 88 ? -3.596 7.348 -6.957 1 98.19 88 TYR B N 1
ATOM 1826 C CA . TYR B 1 88 ? -3.113 8.281 -7.965 1 98.19 88 TYR B CA 1
ATOM 1827 C C . TYR B 1 88 ? -4.273 8.891 -8.75 1 98.19 88 TYR B C 1
ATOM 1829 O O . TYR B 1 88 ? -4.07 9.75 -9.602 1 98.19 88 TYR B O 1
ATOM 1837 N N . THR B 1 89 ? -5.449 8.438 -8.516 1 98.25 89 THR B N 1
ATOM 1838 C CA . THR B 1 89 ? -6.641 8.953 -9.18 1 98.25 89 THR B CA 1
ATOM 1839 C C . THR B 1 89 ? -7.812 9.039 -8.211 1 98.25 89 THR B C 1
ATOM 1841 O O . THR B 1 89 ? -7.785 8.414 -7.145 1 98.25 89 THR B O 1
ATOM 1844 N N . ASP B 1 90 ? -8.797 9.773 -8.656 1 98.56 90 ASP B N 1
ATOM 1845 C CA . ASP B 1 90 ? -10.023 9.852 -7.863 1 98.56 90 ASP B CA 1
ATOM 1846 C C . ASP B 1 90 ? -10.695 8.477 -7.754 1 98.56 90 ASP B C 1
ATOM 1848 O O . ASP B 1 90 ? -11.273 8.148 -6.719 1 98.56 90 ASP B O 1
ATOM 1852 N N . GLU B 1 91 ? -10.602 7.77 -8.812 1 98.62 91 GLU B N 1
ATOM 1853 C CA . GLU B 1 91 ? -11.203 6.441 -8.836 1 98.62 91 GLU B CA 1
ATOM 1854 C C . GLU B 1 91 ? -10.578 5.531 -7.785 1 98.62 91 GLU B C 1
ATOM 1856 O O . GLU B 1 91 ? -11.289 4.824 -7.066 1 98.62 91 GLU B O 1
ATOM 1861 N N . LEU B 1 92 ? -9.305 5.547 -7.641 1 98.69 92 LEU B N 1
ATOM 1862 C CA . LEU B 1 92 ? -8.625 4.719 -6.645 1 98.69 92 LEU B CA 1
ATOM 1863 C C . LEU B 1 92 ? -9.023 5.137 -5.234 1 98.69 92 LEU B C 1
ATOM 1865 O O . LEU B 1 92 ? -9.18 4.285 -4.355 1 98.69 92 LEU B O 1
ATOM 1869 N N . ALA B 1 93 ? -9.133 6.48 -5.047 1 98.94 93 ALA B N 1
ATOM 1870 C CA . ALA B 1 93 ? -9.555 6.973 -3.738 1 98.94 93 ALA B CA 1
ATOM 1871 C C . ALA B 1 93 ? -10.969 6.492 -3.402 1 98.94 93 ALA B C 1
ATOM 1873 O O . ALA B 1 93 ? -11.234 6.082 -2.27 1 98.94 93 ALA B O 1
ATOM 1874 N N . GLN B 1 94 ? -11.836 6.543 -4.414 1 98.88 94 GLN B N 1
ATOM 1875 C CA . GLN B 1 94 ? -13.203 6.07 -4.23 1 98.88 94 GLN B CA 1
ATOM 1876 C C . GLN B 1 94 ? -13.227 4.582 -3.883 1 98.88 94 GLN B C 1
ATOM 1878 O O . GLN B 1 94 ? -13.914 4.168 -2.947 1 98.88 94 GLN B O 1
ATOM 1883 N N . LEU B 1 95 ? -12.523 3.787 -4.609 1 98.81 95 LEU B N 1
ATOM 1884 C CA . LEU B 1 95 ? -12.477 2.348 -4.383 1 98.81 95 LEU B CA 1
ATOM 1885 C C . LEU B 1 95 ? -11.867 2.029 -3.021 1 98.81 95 LEU B C 1
ATOM 1887 O O . LEU B 1 95 ? -12.312 1.104 -2.338 1 98.81 95 LEU B O 1
ATOM 1891 N N . ALA B 1 96 ? -10.812 2.781 -2.637 1 98.88 96 ALA B N 1
ATOM 1892 C CA . ALA B 1 96 ? -10.172 2.574 -1.342 1 98.88 96 ALA B CA 1
ATOM 1893 C C . ALA B 1 96 ? -11.18 2.672 -0.205 1 98.88 96 ALA B C 1
ATOM 1895 O O . ALA B 1 96 ? -11.125 1.899 0.755 1 98.88 96 ALA B O 1
ATOM 1896 N N . ARG B 1 97 ? -12.094 3.605 -0.354 1 98.88 97 ARG B N 1
ATOM 1897 C CA . ARG B 1 97 ? -13.133 3.766 0.657 1 98.88 97 ARG B CA 1
ATOM 1898 C C . ARG B 1 97 ? -14.211 2.699 0.506 1 98.88 97 ARG B C 1
ATOM 1900 O O . ARG B 1 97 ? -14.453 1.921 1.431 1 98.88 97 ARG B O 1
ATOM 1907 N N . GLU B 1 98 ? -14.727 2.549 -0.664 1 98.88 98 GLU B N 1
ATOM 1908 C CA . GLU B 1 98 ? -15.898 1.709 -0.894 1 98.88 98 GLU B CA 1
ATOM 1909 C C . GLU B 1 98 ? -15.57 0.235 -0.676 1 98.88 98 GLU B C 1
ATOM 1911 O O . GLU B 1 98 ? -16.391 -0.52 -0.159 1 98.88 98 GLU B O 1
ATOM 1916 N N . HIS B 1 99 ? -14.383 -0.151 -1.044 1 98.69 99 HIS B N 1
ATOM 1917 C CA . HIS B 1 99 ? -14.062 -1.573 -1.058 1 98.69 99 HIS B CA 1
ATOM 1918 C C . HIS B 1 99 ? -13.227 -1.96 0.157 1 98.69 99 HIS B C 1
ATOM 1920 O O . HIS B 1 99 ? -13.352 -3.072 0.675 1 98.69 99 HIS B O 1
ATOM 1926 N N . ASN B 1 100 ? -12.375 -0.997 0.659 1 98.81 100 ASN B N 1
ATOM 1927 C CA . ASN B 1 100 ? -11.383 -1.397 1.648 1 98.81 100 ASN B CA 1
ATOM 1928 C C . ASN B 1 100 ? -11.625 -0.721 2.994 1 98.81 100 ASN B C 1
ATOM 1930 O O . ASN B 1 100 ? -10.922 -0.994 3.969 1 98.81 100 ASN B O 1
ATOM 1934 N N . ASP B 1 101 ? -12.664 0.198 3.014 1 98.75 101 ASP B N 1
ATOM 1935 C CA . ASP B 1 101 ? -12.852 1.003 4.219 1 98.75 101 ASP B CA 1
ATOM 1936 C C . ASP B 1 101 ? -11.516 1.562 4.719 1 98.75 101 ASP B C 1
ATOM 1938 O O . ASP B 1 101 ? -11.234 1.531 5.918 1 98.75 101 ASP B O 1
ATOM 1942 N N . ALA B 1 102 ? -10.719 1.961 3.729 1 98.94 102 ALA B N 1
ATOM 1943 C CA . ALA B 1 102 ? -9.422 2.539 4.082 1 98.94 102 ALA B CA 1
ATOM 1944 C C . ALA B 1 102 ? -9.594 3.793 4.934 1 98.94 102 ALA B C 1
ATOM 1946 O O . ALA B 1 102 ? -10.445 4.637 4.637 1 98.94 102 ALA B O 1
ATOM 1947 N N . GLN B 1 103 ? -8.805 3.912 5.961 1 98.88 103 GLN B N 1
ATOM 1948 C CA . GLN B 1 103 ? -8.844 5.094 6.812 1 98.88 103 GLN B CA 1
ATOM 1949 C C . GLN B 1 103 ? -7.781 6.109 6.391 1 98.88 103 GLN B C 1
ATOM 1951 O O . GLN B 1 103 ? -7.848 7.277 6.777 1 98.88 103 GLN B O 1
ATOM 1956 N N . VAL B 1 104 ? -6.77 5.633 5.664 1 99 104 VAL B N 1
ATOM 1957 C CA . VAL B 1 104 ? -5.652 6.461 5.223 1 99 104 VAL B CA 1
ATOM 1958 C C . VAL B 1 104 ? -5.43 6.273 3.723 1 99 104 VAL B C 1
ATOM 1960 O O . VAL B 1 104 ? -5.547 5.16 3.205 1 99 104 VAL B O 1
ATOM 1963 N N . ILE B 1 105 ? -5.102 7.344 3.008 1 99 105 ILE B N 1
ATOM 1964 C CA . ILE B 1 105 ? -4.594 7.203 1.647 1 99 105 ILE B CA 1
ATOM 1965 C C . ILE B 1 105 ? -3.184 7.781 1.562 1 99 105 ILE B C 1
ATOM 1967 O O . ILE B 1 105 ? -2.822 8.672 2.338 1 99 105 ILE B O 1
ATOM 1971 N N . SER B 1 106 ? -2.457 7.254 0.737 1 99 106 SER B N 1
ATOM 1972 C CA . SER B 1 106 ? -1.12 7.73 0.401 1 99 106 SER B CA 1
ATOM 1973 C C . SER B 1 106 ? -1.084 8.336 -1 1 99 106 SER B C 1
ATOM 1975 O O . SER B 1 106 ? -1.707 7.805 -1.924 1 99 106 SER B O 1
ATOM 1977 N N . ILE B 1 107 ? -0.418 9.445 -1.182 1 98.88 107 ILE B N 1
ATOM 1978 C CA . ILE B 1 107 ? -0.267 10.125 -2.465 1 98.88 107 ILE B CA 1
ATOM 1979 C C . ILE B 1 107 ? 1.208 10.422 -2.719 1 98.88 107 ILE B C 1
ATOM 1981 O O . ILE B 1 107 ? 1.914 10.898 -1.826 1 98.88 107 ILE B O 1
ATOM 1985 N N . GLY B 1 108 ? 1.685 10.102 -3.895 1 98.69 108 GLY B N 1
ATOM 1986 C CA . GLY B 1 108 ? 3.045 10.438 -4.289 1 98.69 108 GLY B CA 1
ATOM 1987 C C . GLY B 1 108 ? 3.156 11.789 -4.957 1 98.69 108 GLY B C 1
ATOM 1988 O O . GLY B 1 108 ? 2.568 12.016 -6.016 1 98.69 108 GLY B O 1
ATOM 1989 N N . ALA B 1 109 ? 3.959 12.602 -4.418 1 98.69 109 ALA B N 1
ATOM 1990 C CA . ALA B 1 109 ? 4.094 13.969 -4.914 1 98.69 109 ALA B CA 1
ATOM 1991 C C . ALA B 1 109 ? 4.855 13.992 -6.238 1 98.69 109 ALA B C 1
ATOM 1993 O O . ALA B 1 109 ? 4.758 14.961 -6.996 1 98.69 109 ALA B O 1
ATOM 1994 N N . ARG B 1 110 ? 5.598 12.938 -6.504 1 98 110 ARG B N 1
ATOM 1995 C CA . ARG B 1 110 ? 6.324 12.883 -7.77 1 98 110 ARG B CA 1
ATOM 1996 C C . ARG B 1 110 ? 5.406 12.469 -8.914 1 98 110 ARG B C 1
ATOM 1998 O O . ARG B 1 110 ? 5.766 12.602 -10.086 1 98 110 ARG B O 1
ATOM 2005 N N . PHE B 1 111 ? 4.184 12.023 -8.602 1 97.62 111 PHE B N 1
ATOM 2006 C CA . PHE B 1 111 ? 3.305 11.469 -9.625 1 97.62 111 PHE B CA 1
ATOM 2007 C C . PHE B 1 111 ? 1.977 12.211 -9.664 1 97.62 111 PHE B C 1
ATOM 2009 O O . PHE B 1 111 ? 1.067 11.836 -10.406 1 97.62 111 PHE B O 1
ATOM 2016 N N . ASN B 1 112 ? 1.795 13.188 -8.875 1 98.31 112 ASN B N 1
ATOM 2017 C CA . ASN B 1 112 ? 0.577 13.984 -8.812 1 98.31 112 ASN B CA 1
ATOM 2018 C C . ASN B 1 112 ? 0.887 15.469 -8.633 1 98.31 112 ASN B C 1
ATOM 2020 O O . ASN B 1 112 ? 1.795 15.828 -7.879 1 98.31 112 ASN B O 1
ATOM 2024 N N . THR B 1 113 ? 0.082 16.297 -9.32 1 98.62 113 THR B N 1
ATOM 2025 C CA . THR B 1 113 ? 0.101 17.719 -9.008 1 98.62 113 THR B CA 1
ATOM 2026 C C . THR B 1 113 ? -0.672 18 -7.719 1 98.62 113 THR B C 1
ATOM 2028 O O . THR B 1 113 ? -1.424 17.141 -7.242 1 98.62 113 THR B O 1
ATOM 2031 N N . VAL B 1 114 ? -0.496 19.172 -7.176 1 98.75 114 VAL B N 1
ATOM 2032 C CA . VAL B 1 114 ? -1.227 19.578 -5.98 1 98.75 114 VAL B CA 1
ATOM 2033 C C . VAL B 1 114 ? -2.729 19.562 -6.262 1 98.75 114 VAL B C 1
ATOM 2035 O O . VAL B 1 114 ? -3.514 19.109 -5.422 1 98.75 114 VAL B O 1
ATOM 2038 N N . ASP B 1 115 ? -3.148 20 -7.453 1 98.75 115 ASP B N 1
ATOM 2039 C CA . ASP B 1 115 ? -4.566 20.016 -7.801 1 98.75 115 ASP B CA 1
ATOM 2040 C C . ASP B 1 115 ? -5.125 18.609 -7.895 1 98.75 115 ASP B C 1
ATOM 2042 O O . ASP B 1 115 ? -6.25 18.344 -7.465 1 98.75 115 ASP B O 1
ATOM 2046 N N . GLN B 1 116 ? -4.371 17.703 -8.469 1 98.81 116 GLN B N 1
ATOM 2047 C CA . GLN B 1 116 ? -4.781 16.297 -8.508 1 98.81 116 GLN B CA 1
ATOM 2048 C C . GLN B 1 116 ? -4.902 15.727 -7.098 1 98.81 116 GLN B C 1
ATOM 2050 O O . GLN B 1 116 ? -5.855 15.008 -6.793 1 98.81 116 GLN B O 1
ATOM 2055 N N . ALA B 1 117 ? -3.926 16.094 -6.285 1 98.88 117 ALA B N 1
ATOM 2056 C CA . ALA B 1 117 ? -3.945 15.602 -4.906 1 98.88 117 ALA B CA 1
ATOM 2057 C C . ALA B 1 117 ? -5.184 16.109 -4.172 1 98.88 117 ALA B C 1
ATOM 2059 O O . ALA B 1 117 ? -5.828 15.344 -3.439 1 98.88 117 ALA B O 1
ATOM 2060 N N . LYS B 1 118 ? -5.52 17.359 -4.371 1 98.94 118 LYS B N 1
ATOM 2061 C CA . LYS B 1 118 ? -6.719 17.906 -3.748 1 98.94 118 LYS B CA 1
ATOM 2062 C C . LYS B 1 118 ? -7.965 17.141 -4.18 1 98.94 118 LYS B C 1
ATOM 2064 O O . LYS B 1 118 ? -8.82 16.812 -3.348 1 98.94 118 LYS B O 1
ATOM 2069 N N . ALA B 1 119 ? -8.047 16.844 -5.473 1 98.94 119 ALA B N 1
ATOM 2070 C CA . ALA B 1 119 ? -9.195 16.109 -5.992 1 98.94 119 ALA B CA 1
ATOM 2071 C C . ALA B 1 119 ? -9.273 14.703 -5.398 1 98.94 119 ALA B C 1
ATOM 2073 O O . ALA B 1 119 ? -10.352 14.234 -5.027 1 98.94 119 ALA B O 1
ATOM 2074 N N . ILE B 1 120 ? -8.18 14.055 -5.297 1 98.94 120 ILE B N 1
ATOM 2075 C CA . ILE B 1 120 ? -8.086 12.719 -4.719 1 98.94 120 ILE B CA 1
ATOM 2076 C C . ILE B 1 120 ? -8.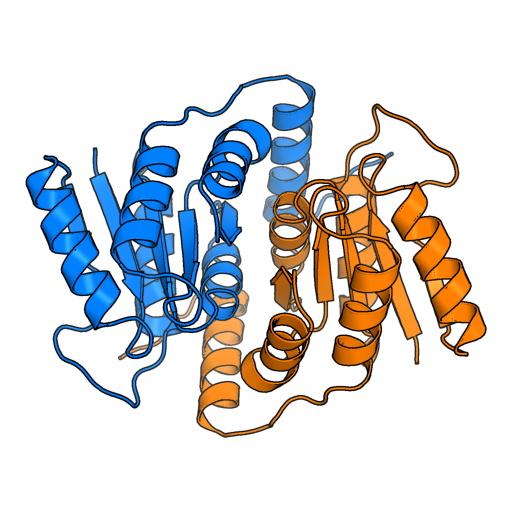523 12.758 -3.258 1 98.94 120 ILE B C 1
ATOM 2078 O O . ILE B 1 120 ? -9.344 11.945 -2.826 1 98.94 120 ILE B O 1
ATOM 2082 N N . VAL B 1 121 ? -8 13.727 -2.516 1 98.94 121 VAL B N 1
ATOM 2083 C CA . VAL B 1 121 ? -8.305 13.859 -1.094 1 98.94 121 VAL B CA 1
ATOM 2084 C C . VAL B 1 121 ? -9.781 14.172 -0.903 1 98.94 121 VAL B C 1
ATOM 2086 O O . VAL B 1 121 ? -10.438 13.602 -0.025 1 98.94 121 VAL B O 1
ATOM 2089 N N . GLU B 1 122 ? -10.273 15.039 -1.719 1 98.88 122 GLU B N 1
ATOM 2090 C CA . GLU B 1 122 ? -11.695 15.367 -1.641 1 98.88 122 GLU B CA 1
ATOM 2091 C C . GLU B 1 122 ? -12.562 14.133 -1.837 1 98.88 122 GLU B C 1
ATOM 2093 O O . GLU B 1 122 ? -13.508 13.906 -1.078 1 98.88 122 GLU B O 1
ATOM 2098 N N . THR B 1 123 ? -12.273 13.367 -2.873 1 98.94 123 THR B N 1
ATOM 2099 C CA . THR B 1 123 ? -13.016 12.141 -3.139 1 98.94 123 THR B CA 1
ATOM 2100 C C . THR B 1 123 ? -12.914 11.18 -1.956 1 98.94 123 THR B C 1
ATOM 2102 O O . THR B 1 123 ? -13.922 10.609 -1.524 1 98.94 123 THR B O 1
ATOM 2105 N N . PHE B 1 124 ? -11.766 11.07 -1.45 1 98.94 124 PHE B N 1
ATOM 2106 C CA . PHE B 1 124 ? -11.508 10.164 -0.335 1 98.94 124 PHE B CA 1
ATOM 2107 C C . PHE B 1 124 ? -12.328 10.562 0.884 1 98.94 124 PHE B C 1
ATOM 2109 O O . PHE B 1 124 ? -12.984 9.719 1.498 1 98.94 124 PHE B O 1
ATOM 2116 N N . LEU B 1 125 ? -12.305 11.812 1.216 1 98.88 125 LEU B N 1
ATOM 2117 C CA . LEU B 1 125 ? -12.953 12.305 2.426 1 98.88 125 LEU B CA 1
ATOM 2118 C C . LEU B 1 125 ? -14.469 12.219 2.297 1 98.88 125 LEU B C 1
ATOM 2120 O O . LEU B 1 125 ? -15.18 12.094 3.301 1 98.88 125 LEU B O 1
ATOM 2124 N N . ASN B 1 126 ? -14.961 12.219 1.079 1 98.62 126 ASN B N 1
ATOM 2125 C CA . ASN B 1 126 ? -16.406 12.336 0.883 1 98.62 126 ASN B CA 1
ATOM 2126 C C . ASN B 1 126 ? -17.016 10.992 0.504 1 98.62 126 ASN B C 1
ATOM 2128 O O . ASN B 1 126 ? -18.234 10.891 0.341 1 98.62 126 ASN B O 1
ATOM 2132 N N . THR B 1 127 ? -16.234 9.992 0.306 1 98.88 127 THR B N 1
ATOM 2133 C CA . THR B 1 127 ? -16.75 8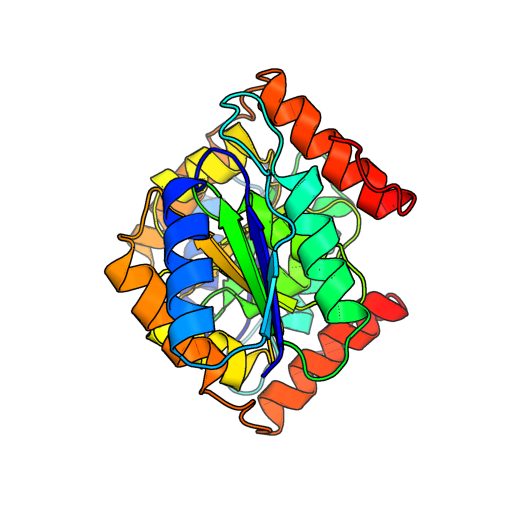.688 -0.089 1 98.88 127 THR B CA 1
ATOM 2134 C C . THR B 1 127 ? -16.953 7.789 1.131 1 98.88 127 THR B C 1
ATOM 2136 O O . THR B 1 127 ? -16 7.516 1.866 1 98.88 127 THR B O 1
ATOM 2139 N N . PRO B 1 128 ? -18.141 7.289 1.423 1 98.56 128 PRO B N 1
ATOM 2140 C CA . PRO B 1 128 ? -18.344 6.348 2.523 1 98.56 128 PRO B CA 1
ATOM 2141 C C . PRO B 1 128 ? -17.969 4.914 2.15 1 98.56 128 PRO B C 1
ATOM 2143 O O . PRO B 1 128 ? -17.875 4.582 0.965 1 98.56 128 PRO B O 1
ATOM 2146 N N . PHE B 1 129 ? -17.672 4.094 3.172 1 98.62 129 PHE B N 1
ATOM 2147 C CA . PHE B 1 129 ? -17.578 2.658 2.938 1 98.62 129 PHE B CA 1
ATOM 2148 C C . PHE B 1 129 ? -18.891 2.117 2.371 1 98.62 129 PHE B C 1
ATOM 2150 O O . PHE B 1 129 ? -19.969 2.502 2.816 1 98.62 129 PHE B O 1
ATOM 2157 N N . SER B 1 130 ? -18.812 1.225 1.394 1 97.38 130 SER B N 1
ATOM 2158 C CA . SER B 1 130 ? -20.016 0.732 0.712 1 97.38 130 SER B CA 1
ATOM 2159 C C . SER B 1 130 ? -20.875 -0.094 1.651 1 97.38 130 SER B C 1
ATOM 2161 O O . SER B 1 130 ? -22.109 -0.073 1.546 1 97.38 130 SER B O 1
ATOM 2163 N N . GLY B 1 131 ? -20.219 -0.89 2.504 1 95.75 131 GLY B N 1
ATOM 2164 C CA . GLY B 1 131 ? -20.938 -1.785 3.393 1 95.75 131 GLY B CA 1
ATOM 2165 C C . GLY B 1 131 ? -21.453 -3.029 2.695 1 95.75 131 GLY B C 1
ATOM 2166 O O . GLY B 1 131 ? -22.141 -3.852 3.309 1 95.75 131 GLY B O 1
ATOM 2167 N N . ILE B 1 132 ? -21.141 -3.18 1.386 1 96.88 132 ILE B N 1
ATOM 2168 C CA . ILE B 1 132 ? -21.516 -4.379 0.638 1 96.88 132 ILE B CA 1
ATOM 2169 C C . ILE B 1 132 ? -20.891 -5.609 1.295 1 96.88 132 ILE B C 1
ATOM 2171 O O . ILE B 1 132 ? -19.734 -5.578 1.709 1 96.88 132 ILE B O 1
ATOM 2175 N N . GLU B 1 133 ? -21.578 -6.629 1.376 1 97.62 133 GLU B N 1
ATOM 2176 C CA . GLU B 1 133 ? -21.219 -7.812 2.156 1 97.62 133 GLU B CA 1
ATOM 2177 C C . GLU B 1 133 ? -19.859 -8.359 1.752 1 97.62 133 GLU B C 1
ATOM 2179 O O . GLU B 1 133 ? -19.031 -8.672 2.609 1 97.62 133 GLU B O 1
ATOM 2184 N N . ARG B 1 134 ? -19.625 -8.555 0.518 1 97.06 134 ARG B N 1
ATOM 2185 C CA . ARG B 1 134 ? -18.375 -9.148 0.073 1 97.06 134 ARG B CA 1
ATOM 2186 C C . ARG B 1 134 ? -17.188 -8.305 0.507 1 97.06 134 ARG B C 1
ATOM 2188 O O . ARG B 1 134 ? -16.125 -8.836 0.868 1 97.06 134 ARG B O 1
ATOM 2195 N N . HIS B 1 135 ? -17.312 -6.906 0.397 1 97.94 135 HIS B N 1
ATOM 2196 C CA . HIS B 1 135 ? -16.234 -6.023 0.834 1 97.94 135 HIS B CA 1
ATOM 2197 C C . HIS B 1 135 ? -16.047 -6.086 2.348 1 97.94 135 HIS B C 1
ATOM 2199 O O . HIS B 1 135 ? -14.922 -6.133 2.84 1 97.94 135 HIS B O 1
ATOM 2205 N N . SER B 1 136 ? -17.172 -6.156 3.096 1 98.31 136 SER B N 1
ATOM 2206 C CA . SER B 1 136 ? -17.125 -6.277 4.547 1 98.31 136 SER B CA 1
ATOM 2207 C C . SER B 1 136 ? -16.453 -7.582 4.969 1 98.31 136 SER B C 1
ATOM 2209 O O . SER B 1 136 ? -15.648 -7.602 5.906 1 98.31 136 SER B O 1
ATOM 2211 N N . ARG B 1 137 ? -16.812 -8.625 4.293 1 97.94 137 ARG B N 1
ATOM 2212 C CA . ARG B 1 137 ? -16.234 -9.938 4.574 1 97.94 137 ARG B CA 1
ATOM 2213 C C . ARG B 1 137 ? -14.734 -9.938 4.344 1 97.94 137 ARG B C 1
ATOM 2215 O O . ARG B 1 137 ? -13.969 -10.461 5.16 1 97.94 137 ARG B O 1
ATOM 2222 N N . ARG B 1 138 ? -14.281 -9.383 3.324 1 98.5 138 ARG B N 1
ATOM 2223 C CA . ARG B 1 138 ? -12.859 -9.328 3.002 1 98.5 138 ARG B CA 1
ATOM 2224 C C . ARG B 1 138 ? -12.102 -8.484 4.02 1 98.5 138 ARG B C 1
ATOM 2226 O O . ARG B 1 138 ? -11.023 -8.883 4.484 1 98.5 138 ARG B O 1
ATOM 2233 N N . VAL B 1 139 ? -12.633 -7.289 4.359 1 98.56 139 VAL B N 1
ATOM 2234 C CA . VAL B 1 139 ? -12.023 -6.438 5.375 1 98.56 139 VAL B CA 1
ATOM 2235 C C . VAL B 1 139 ? -11.922 -7.203 6.695 1 98.56 139 VAL B C 1
ATOM 2237 O O . VAL B 1 139 ? -10.906 -7.125 7.387 1 98.56 139 VAL B O 1
ATOM 2240 N N . ALA B 1 140 ? -12.961 -7.977 7.023 1 98.38 140 ALA B N 1
ATOM 2241 C CA . ALA B 1 140 ? -12.961 -8.766 8.25 1 98.38 140 ALA B CA 1
ATOM 2242 C C . ALA B 1 140 ? -11.875 -9.836 8.219 1 98.38 140 ALA B C 1
ATOM 2244 O O . ALA B 1 140 ? -11.242 -10.117 9.242 1 98.38 140 ALA B O 1
ATOM 2245 N N . MET B 1 141 ? -11.656 -10.469 7.086 1 98.75 141 MET B N 1
ATOM 2246 C CA . MET B 1 141 ? -10.602 -11.469 6.934 1 98.75 141 MET B CA 1
ATOM 2247 C C . MET B 1 141 ? -9.227 -10.859 7.199 1 98.75 141 MET B C 1
ATOM 2249 O O . MET B 1 141 ? -8.422 -11.438 7.934 1 98.75 141 MET B O 1
ATOM 2253 N N . VAL B 1 142 ? -8.984 -9.695 6.598 1 98.81 142 VAL B N 1
ATOM 2254 C CA . VAL B 1 142 ? -7.707 -9.016 6.773 1 98.81 142 VAL B CA 1
ATOM 2255 C C . VAL B 1 142 ? -7.52 -8.625 8.234 1 98.81 142 VAL B C 1
ATOM 2257 O O . VAL B 1 142 ? -6.441 -8.805 8.805 1 98.81 142 VAL B O 1
ATOM 2260 N N . THR B 1 143 ? -8.57 -8.133 8.844 1 98.5 143 THR B N 1
ATOM 2261 C CA . THR B 1 143 ? -8.531 -7.727 10.242 1 98.5 143 THR B CA 1
ATOM 2262 C C . THR B 1 143 ? -8.25 -8.922 11.148 1 98.5 143 THR B C 1
ATOM 2264 O O . THR B 1 143 ? -7.426 -8.836 12.055 1 98.5 143 THR B O 1
ATOM 2267 N N . ALA B 1 144 ? -8.93 -10.055 10.914 1 98.5 144 ALA B N 1
ATOM 2268 C CA . ALA B 1 144 ? -8.727 -11.266 11.711 1 98.5 144 ALA B CA 1
ATOM 2269 C C . ALA B 1 144 ? -7.289 -11.766 11.594 1 98.5 144 ALA B C 1
ATOM 2271 O O . ALA B 1 144 ? -6.684 -12.164 12.594 1 98.5 144 ALA B O 1
ATOM 2272 N N . TYR B 1 145 ? -6.793 -11.727 10.406 1 98.81 145 TYR B N 1
ATOM 2273 C CA . TYR B 1 145 ? -5.406 -12.141 10.203 1 98.81 145 TYR B CA 1
ATOM 2274 C C . TYR B 1 145 ? -4.453 -11.242 10.977 1 98.81 145 TYR B C 1
ATOM 2276 O O . TYR B 1 145 ? -3.531 -11.727 11.641 1 98.81 145 TYR B O 1
ATOM 2284 N N . GLU B 1 146 ? -4.648 -9.93 10.828 1 98.38 146 GLU B N 1
ATOM 2285 C CA . GLU B 1 146 ? -3.785 -8.969 11.508 1 98.38 146 GLU B CA 1
ATOM 2286 C C . GLU B 1 146 ? -3.807 -9.18 13.023 1 98.38 146 GLU B C 1
ATOM 2288 O O . GLU B 1 146 ? -2.766 -9.102 13.68 1 98.38 146 GLU B O 1
ATOM 2293 N N . GLN B 1 147 ? -4.918 -9.477 13.562 1 97.25 147 GLN B N 1
ATOM 2294 C CA . GLN B 1 147 ? -5.098 -9.547 15.008 1 97.25 147 GLN B CA 1
ATOM 2295 C C . GLN B 1 147 ? -4.641 -10.898 15.555 1 97.25 147 GLN B C 1
ATOM 2297 O O . GLN B 1 147 ? -4.02 -10.969 16.609 1 97.25 147 GLN B O 1
ATOM 2302 N N . GLU B 1 148 ? -4.957 -12.008 14.773 1 96.62 148 GLU B N 1
ATOM 2303 C CA . GLU B 1 148 ? -4.836 -13.336 15.375 1 96.62 148 GLU B CA 1
ATOM 2304 C C . GLU B 1 148 ? -3.924 -14.234 14.539 1 96.62 148 GLU B C 1
ATOM 2306 O O . GLU B 1 148 ? -3.568 -15.336 14.969 1 96.62 148 GLU B O 1
ATOM 2311 N N . GLY B 1 149 ? -3.578 -13.734 13.398 1 96.31 149 GLY B N 1
ATOM 2312 C CA . GLY B 1 149 ? -2.791 -14.578 12.516 1 96.31 149 GLY B CA 1
ATOM 2313 C C . GLY B 1 149 ? -3.605 -15.672 11.852 1 96.31 149 GLY B C 1
ATOM 2314 O O . GLY B 1 149 ? -3.049 -16.641 11.32 1 96.31 149 GLY B O 1
ATOM 2315 N N . THR B 1 150 ? -4.898 -15.516 11.828 1 93.62 150 THR B N 1
ATOM 2316 C CA . THR B 1 150 ? -5.797 -16.516 11.25 1 93.62 150 THR B CA 1
ATOM 2317 C C . THR B 1 150 ? -5.84 -16.391 9.734 1 93.62 150 THR B C 1
ATOM 2319 O O . THR B 1 150 ? -6.297 -15.367 9.203 1 93.62 150 THR B O 1
ATOM 2322 N N . LEU B 1 151 ? -5.398 -17.391 9.055 1 97.19 151 LEU B N 1
ATOM 2323 C CA . LEU B 1 151 ? -5.539 -17.422 7.602 1 97.19 151 LEU B CA 1
ATOM 2324 C C . LEU B 1 151 ? -6.957 -17.797 7.199 1 97.19 151 LEU B C 1
ATOM 2326 O O . LEU B 1 151 ? -7.484 -18.812 7.652 1 97.19 151 LEU B O 1
ATOM 2330 N N . PRO B 1 152 ? -7.52 -16.969 6.363 1 97.12 152 PRO B N 1
ATOM 2331 C CA . PRO B 1 152 ? -8.883 -17.312 5.957 1 97.12 152 PRO B CA 1
ATOM 2332 C C . PRO B 1 152 ? -8.938 -18.578 5.098 1 97.12 152 PRO B C 1
ATOM 2334 O O . PRO B 1 152 ? -8.008 -18.844 4.328 1 97.12 152 PRO B O 1
ATOM 2337 N N . THR B 1 153 ? -9.953 -19.297 5.121 1 91.5 153 THR B N 1
ATOM 2338 C CA . THR B 1 153 ? -10.164 -20.5 4.328 1 91.5 153 THR B CA 1
ATOM 2339 C C . THR B 1 153 ? -10.93 -20.172 3.047 1 91.5 153 THR B C 1
ATOM 2341 O O . THR B 1 153 ? -11.805 -19.297 3.045 1 91.5 153 THR B O 1
ATOM 2344 N N . ALA B 1 154 ? -10.562 -20.891 2.014 1 81.5 154 ALA B N 1
ATOM 2345 C CA . ALA B 1 154 ? -11.234 -20.688 0.735 1 81.5 154 ALA B CA 1
ATOM 2346 C C . ALA B 1 154 ? -12.68 -21.172 0.798 1 81.5 154 ALA B C 1
ATOM 2348 O O . ALA B 1 154 ? -13.008 -22.094 1.539 1 81.5 154 ALA B O 1
#

Secondary structure (DSSP, 8-state):
-EEEE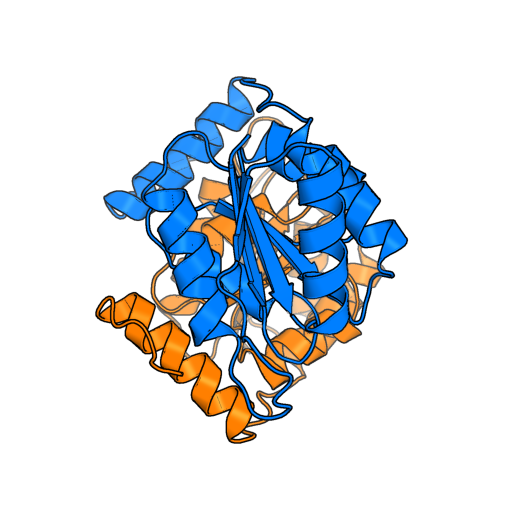EE-GGGHHHHHHHHHHHHHTT-EEEE-S-SS--TT--HHHHHHHHHHHHHTSTT-EEEEEESSSHHHHHHHHTSTT--EEE-SSHHHHHHHHHHH--SEEEEETTT--HHHHHHHHHHHHHPPP---HHHHHHHHHHHHHHHH-PPPP-/-EEEEEE-GGGHHHHHHHHHHHHHTT-EEEE-S-SS--TT--HHHHHHHHHHHHHTSTT-EEEEEESSSHHHHHHHTTSTT--EEE-SSHHHHHHHHHHH--SEEEEETTT--HHHHHHHHHHHHHPPP---HHHHHHHHHHHHHHHH-PPPP-

Solvent-accessible surface area (backbone atoms only — not comparable to full-atom values): 15047 Å² total; per-residue (Å²): 97,46,35,22,29,10,23,21,46,62,15,41,70,50,49,52,52,47,53,52,51,41,43,73,73,63,30,49,70,46,77,40,37,71,94,62,93,40,91,80,59,56,42,58,43,13,20,42,50,14,39,45,47,28,60,74,33,83,87,35,31,27,42,26,29,17,40,76,8,42,68,38,19,36,43,22,22,50,38,78,90,44,36,26,25,69,35,91,39,45,66,46,22,36,45,31,14,35,50,52,60,35,44,28,38,10,34,19,44,76,77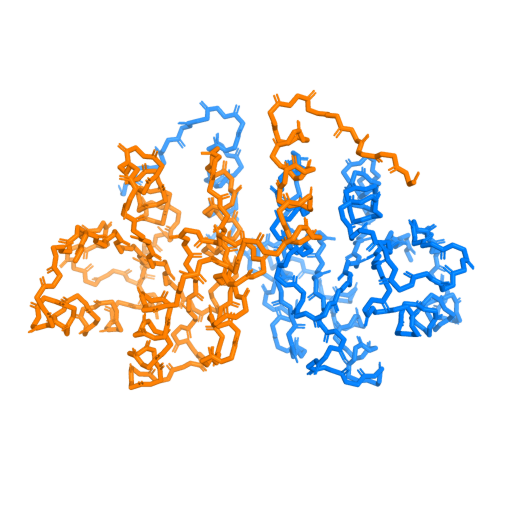,40,52,63,68,54,47,51,50,24,50,51,37,37,76,70,39,62,58,60,73,48,62,72,37,49,52,45,47,47,44,45,50,44,25,62,76,70,65,46,77,57,76,128,97,45,35,22,30,9,23,21,47,63,14,42,68,49,49,53,51,46,52,53,49,41,42,73,73,65,31,48,68,47,75,40,38,70,93,63,93,39,91,80,58,55,42,60,42,12,21,41,49,13,42,47,47,27,59,76,34,83,87,34,31,28,43,26,29,16,40,77,8,41,68,35,19,37,44,22,23,50,37,79,92,43,37,26,26,69,34,92,40,48,65,46,22,36,45,32,15,34,50,50,58,35,44,28,39,10,34,18,43,77,78,42,53,63,69,56,46,50,49,23,48,50,37,37,75,72,39,63,57,61,73,48,63,72,36,48,51,44,47,48,44,44,49,43,24,62,75,70,66,47,77,56,77,128

pLDDT: mean 98.25, std 1.69, range [81.38, 99.0]

Radius of gyration: 17.81 Å; Cα contacts (8 Å, |Δi|>4): 709; chains: 2; bounding box: 44×50×40 Å

Organism: NCBI:txid1656884

Foldseek 3Di:
DEEEEFEALQCVVLRVLLQVVCVVVVYHYHYQYDPDHDPPDDRLNRLLVSLVVPVVPDPYAYEYEYAAQPVSQVSSVVPQPAHEEEDLALVSLQCCAQQQVGRYYTYHCNRDDSVRVNSNVVSNVPHHHNPPPVSVVVNVQVNCCSVPVDHDDD/DEEQEFEALQCVVLRVLLQVVCVVVVYHYHYQYDPDHDPPDDRLSRLLVSLVVPVVPDPYAYEYEYAAQPVSQVSSVVPQPAHEEEDQALVSLQCCAQQQVGRYYTYHCNRDPSVRVNSNVVSNVPHHHNPPPVSVVVNVQVNCCSVPVDHDDD